Protein AF-A0A1B9J2V1-F1 (afdb_monomer)

Secondary structure (DSSP, 8-state):
-----HHHHHHHHHH--EEEPPS---S-TTEEEEEE--TT--HHHHHHHHHHHHHHHSS-EEEEE---S-HHHHHHHHHHHHHHT---HHHHHHHHHHHHHHT-TT--EEEEEEETTHHHHHHHHHHHHHTTS-HHHHTTEEEEEES---S-B-----TTS-SSS-EEEEEETT-HHHHHTTTTTS-HHHHHHHTT-SS-----SSB-SEEEEETT----SSTHHHHETTEEGGGSHHHHHH-HHHHHHHHHHHHHHHHHHHHHHHHHTSS--

Radius of gyration: 19.9 Å; Cα contacts (8 Å, |Δi|>4): 455; chains: 1; bounding box: 64×66×42 Å

Mean predicted aligned error: 9.8 Å

Sequence (273 aa):
MMMIDVFELVIGWCSDGRQIEGEGLSGNDDEIILFINGIGTPRESVTMMMTELKRILQHPTIGLHNRSYGVFTDLLFCLIQRDLKLDTIMVRETYKFICGRLMKDEVKKIMVISHSQGQIISQIVATQLLSTFSNAILQKVSWYSFGGAANSFPVPFTGNGRIWGDVEYFVNDGDLIGKLGVLSAIPKEKLKLIEHADQVPKLLGNHCGRISIRQNTPGHLLLSHYLAPEKSILDEYQVKQHSGLVKYINRHQTTSQESTTGNVDRKGKRKAD

pLDDT: mean 78.24, std 16.78, range [39.47, 96.56]

Foldseek 3Di:
DPCPPVVVVVVCLLADWDWDFFPDPDDQAQEAAEEEEAEPADPVQQNVQQVVVCVQLVDHYTYTDNDYPDDVSRVVVLVVCQVVVDCGPSLVVVLVVVVVSLPDPSHQAYEYEYAASRVSSVQSSQVVCVVPDDLVSQQRYEYEYELYQHAAHDWDPDVPDGSYVAYEYEYEPQRPSSVNHVVVFQPPVLVVVVVPDLANDQDPTRYGHYYQYHYPAHDGNHCCSACVPVDHSCPDPSNCVDPPSNVSSVVVVVVVVVVVVVVVVVVVPPPDD

Solvent-accessible surface area (backbone atoms only — not comparable to full-atom values): 14876 Å² total; per-residue (Å²): 144,85,69,79,44,69,64,58,54,50,48,49,64,34,64,56,54,49,79,40,81,37,84,64,94,76,74,81,69,34,63,44,40,38,38,28,47,25,62,63,45,54,69,69,56,51,51,52,50,40,54,49,47,23,66,65,53,74,44,63,41,36,39,43,45,45,71,52,83,43,60,68,60,33,53,53,49,45,52,50,33,55,76,68,63,60,84,28,35,56,28,52,53,52,39,51,55,51,55,70,43,69,76,36,85,65,38,60,35,36,38,41,40,19,26,26,45,16,27,32,40,50,28,53,30,49,46,56,45,62,78,72,52,56,54,80,64,38,32,32,37,24,41,37,27,38,30,21,43,21,58,48,35,78,63,80,91,49,100,85,60,73,47,45,55,43,43,40,37,39,31,33,71,49,14,66,51,15,47,69,2,54,51,58,38,49,56,71,73,55,54,65,51,54,79,76,43,92,58,68,64,90,46,91,48,46,48,51,52,43,69,48,70,40,73,97,31,66,49,58,96,46,68,54,57,44,60,27,92,93,58,30,57,67,69,36,69,67,38,55,77,68,34,66,66,49,54,50,32,51,57,52,53,53,55,58,53,53,59,55,55,61,53,51,61,62,63,67,69,76,78,78,130

Organism: NCBI:txid1331196

Structure (mmCIF, N/CA/C/O backbone):
data_AF-A0A1B9J2V1-F1
#
_entry.id   AF-A0A1B9J2V1-F1
#
loop_
_atom_site.group_PDB
_atom_site.id
_atom_site.type_symbol
_atom_site.label_atom_id
_atom_site.label_alt_id
_atom_site.label_comp_id
_atom_site.label_asym_id
_atom_site.label_entity_id
_atom_site.label_seq_id
_atom_site.pdbx_PDB_ins_code
_atom_site.Cartn_x
_atom_site.Cartn_y
_atom_site.Cartn_z
_atom_site.occupancy
_atom_site.B_iso_or_equiv
_atom_site.auth_seq_id
_atom_site.auth_comp_id
_atom_site.auth_asym_id
_atom_site.auth_atom_id
_atom_site.pdbx_PDB_model_num
ATOM 1 N N . MET A 1 1 ? 39.285 -12.180 3.167 1.00 40.31 1 MET A N 1
ATOM 2 C CA . MET A 1 1 ? 38.632 -11.313 4.171 1.00 40.31 1 MET A CA 1
ATOM 3 C C . MET A 1 1 ? 37.510 -10.530 3.490 1.00 40.31 1 MET A C 1
ATOM 5 O O . MET A 1 1 ? 37.659 -9.352 3.216 1.00 40.31 1 MET A O 1
ATOM 9 N N . MET A 1 2 ? 36.426 -11.218 3.117 1.00 42.44 2 MET A N 1
ATOM 10 C CA . MET A 1 2 ? 35.237 -10.615 2.491 1.00 42.44 2 MET A CA 1
ATOM 11 C C . MET A 1 2 ? 34.000 -11.423 2.898 1.00 42.44 2 MET A C 1
ATOM 13 O O . MET A 1 2 ? 33.226 -11.905 2.084 1.00 42.44 2 MET A O 1
ATOM 17 N N . MET A 1 3 ? 33.905 -11.647 4.201 1.00 39.47 3 MET A N 1
ATOM 18 C CA . MET A 1 3 ? 32.765 -12.255 4.864 1.00 39.47 3 MET A CA 1
ATOM 19 C C . MET A 1 3 ? 32.356 -11.249 5.938 1.00 39.47 3 MET A C 1
ATOM 21 O O . MET A 1 3 ? 32.479 -11.500 7.129 1.00 39.47 3 MET A O 1
ATOM 25 N N . ILE A 1 4 ? 31.998 -10.034 5.496 1.00 47.62 4 ILE A N 1
ATOM 26 C CA . ILE A 1 4 ? 31.045 -9.245 6.274 1.00 47.62 4 ILE A CA 1
ATOM 27 C C . ILE A 1 4 ? 29.821 -10.142 6.313 1.00 47.62 4 ILE A C 1
ATOM 29 O O . ILE A 1 4 ? 29.268 -10.493 5.270 1.00 47.62 4 ILE A O 1
ATOM 33 N N . ASP A 1 5 ? 29.573 -10.648 7.510 1.00 52.00 5 ASP A N 1
ATOM 34 C CA . ASP A 1 5 ? 28.701 -11.768 7.778 1.00 52.00 5 ASP A CA 1
ATOM 35 C C . ASP A 1 5 ? 27.326 -11.463 7.180 1.00 52.00 5 ASP A C 1
ATOM 37 O O . ASP A 1 5 ? 26.705 -10.457 7.525 1.00 52.00 5 ASP A O 1
ATOM 41 N N . VAL A 1 6 ? 26.847 -12.293 6.249 1.00 56.00 6 VAL A N 1
ATOM 42 C CA . VAL A 1 6 ? 25.480 -12.160 5.714 1.00 56.00 6 VAL A CA 1
ATOM 43 C C . VAL A 1 6 ? 24.490 -12.113 6.879 1.00 56.00 6 VAL A C 1
ATOM 45 O O . VAL A 1 6 ? 23.486 -11.414 6.804 1.00 56.00 6 VAL A O 1
ATOM 48 N N . PHE A 1 7 ? 24.822 -12.785 7.983 1.00 52.44 7 PHE A N 1
ATOM 49 C CA . PHE A 1 7 ? 24.083 -12.745 9.231 1.00 52.44 7 PHE A CA 1
ATOM 50 C C . PHE A 1 7 ? 24.062 -11.353 9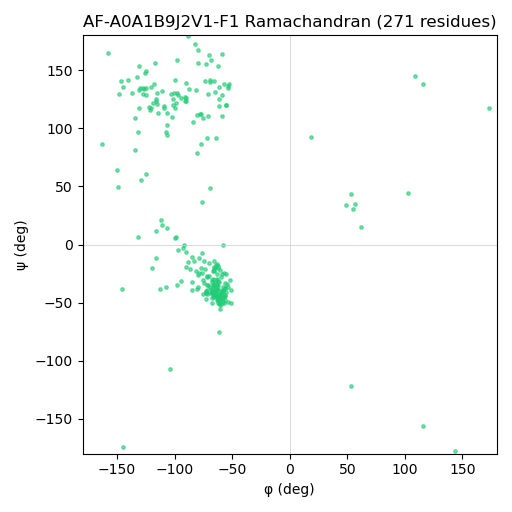.883 1.00 52.44 7 PHE A C 1
ATOM 52 O O . PHE A 1 7 ? 22.988 -10.864 10.209 1.00 52.44 7 PHE A O 1
ATOM 59 N N . GLU A 1 8 ? 25.201 -10.667 9.997 1.00 53.00 8 GLU A N 1
ATOM 60 C CA . GLU A 1 8 ? 25.286 -9.287 10.507 1.00 53.00 8 GLU A CA 1
ATOM 61 C C . GLU A 1 8 ? 24.605 -8.284 9.566 1.00 53.00 8 GLU A C 1
ATOM 63 O O . GLU A 1 8 ? 23.966 -7.337 10.017 1.00 53.00 8 GLU A O 1
ATOM 68 N N . LEU A 1 9 ? 24.671 -8.511 8.251 1.00 57.47 9 LEU A N 1
ATOM 69 C CA . LEU A 1 9 ? 23.961 -7.697 7.262 1.00 57.47 9 LEU A CA 1
ATOM 70 C C . LEU A 1 9 ? 22.437 -7.882 7.377 1.00 57.47 9 LEU A C 1
ATOM 72 O O . LEU A 1 9 ? 21.696 -6.903 7.317 1.00 57.47 9 LEU A O 1
ATOM 76 N N . VAL A 1 10 ? 21.971 -9.119 7.594 1.00 57.69 10 VAL A N 1
ATOM 77 C CA . VAL A 1 10 ? 20.562 -9.445 7.873 1.00 57.69 10 VAL A CA 1
ATOM 78 C C . VAL A 1 10 ? 20.128 -8.858 9.215 1.00 57.69 10 VAL A C 1
ATOM 80 O O . VAL A 1 10 ? 19.051 -8.277 9.283 1.00 57.69 10 VAL A O 1
ATOM 83 N N . ILE A 1 11 ? 20.945 -8.956 10.269 1.00 56.84 11 ILE A N 1
ATOM 84 C CA . ILE A 1 11 ? 20.661 -8.357 11.581 1.00 56.84 11 ILE A CA 1
ATOM 85 C C . ILE A 1 11 ? 20.583 -6.835 11.463 1.00 56.84 11 ILE A C 1
ATOM 87 O O . ILE A 1 11 ? 19.613 -6.249 11.937 1.00 56.84 11 ILE A O 1
ATOM 91 N N . GLY A 1 12 ? 21.550 -6.193 10.804 1.00 55.78 12 GLY A N 1
ATOM 92 C CA . GLY A 1 12 ? 21.573 -4.751 10.550 1.00 55.78 12 GLY A CA 1
ATOM 93 C C . GLY A 1 12 ? 20.339 -4.282 9.779 1.00 55.78 12 GLY A C 1
ATOM 94 O O . GLY A 1 12 ? 19.623 -3.390 10.226 1.00 55.78 12 GLY A O 1
ATOM 95 N N . TRP A 1 13 ? 20.014 -4.960 8.678 1.00 52.03 13 TRP A N 1
ATOM 96 C CA . TRP A 1 13 ? 18.815 -4.685 7.885 1.00 52.03 13 TRP A CA 1
ATOM 97 C C . TRP A 1 13 ? 17.509 -4.937 8.663 1.00 52.03 13 TRP A C 1
ATOM 99 O O . TRP A 1 13 ? 16.544 -4.184 8.539 1.00 52.03 13 TRP A O 1
ATOM 109 N N . CYS A 1 14 ? 17.483 -5.945 9.537 1.00 51.59 14 CYS A N 1
ATOM 110 C CA . CYS A 1 14 ? 16.362 -6.205 10.436 1.00 51.59 14 CYS A CA 1
ATOM 111 C C . CYS A 1 14 ? 16.274 -5.227 11.617 1.00 51.59 14 CYS A C 1
ATOM 113 O O . CYS A 1 14 ? 15.231 -5.229 12.270 1.00 51.59 14 CYS A O 1
ATOM 115 N N . SER A 1 15 ? 17.309 -4.432 11.921 1.00 45.53 15 SER A N 1
ATOM 116 C CA . SER A 1 15 ? 17.408 -3.616 13.148 1.00 45.53 15 SER A CA 1
ATOM 117 C C . SER A 1 15 ? 17.447 -2.100 12.925 1.00 45.53 15 SER A C 1
ATOM 119 O O . SER A 1 15 ? 17.231 -1.354 13.878 1.00 45.53 15 SER A O 1
ATOM 121 N N . ASP A 1 16 ? 17.633 -1.623 11.694 1.00 53.03 16 ASP A N 1
ATOM 122 C CA . ASP A 1 16 ? 17.700 -0.193 11.374 1.00 53.03 16 ASP A CA 1
ATOM 123 C C . ASP A 1 16 ? 16.429 0.280 10.647 1.00 53.03 16 ASP A C 1
ATOM 125 O O . ASP A 1 16 ? 16.242 0.131 9.439 1.00 53.03 16 ASP A O 1
ATOM 129 N N . GLY A 1 17 ? 15.513 0.848 11.420 1.00 49.78 17 GLY A N 1
ATOM 130 C CA . GLY A 1 17 ? 14.313 1.506 10.924 1.00 49.78 17 GLY A CA 1
ATOM 131 C C . GLY A 1 17 ? 14.214 2.858 11.596 1.00 49.78 17 GLY A C 1
ATOM 132 O O . GLY A 1 17 ? 14.395 2.963 12.809 1.00 49.78 17 GLY A O 1
ATOM 133 N N . ARG A 1 18 ? 13.948 3.911 10.825 1.00 54.47 18 ARG A N 1
ATOM 134 C CA . ARG A 1 18 ? 13.659 5.228 11.394 1.00 54.47 18 ARG A CA 1
ATOM 135 C C . ARG A 1 18 ? 12.257 5.636 10.990 1.00 54.47 18 ARG A C 1
ATOM 137 O O . ARG A 1 18 ? 11.946 5.758 9.808 1.00 54.47 18 ARG A O 1
ATOM 144 N N . GLN A 1 19 ? 11.418 5.890 11.987 1.00 49.94 19 GLN A N 1
ATOM 145 C CA . GLN A 1 19 ? 10.202 6.656 11.774 1.00 49.94 19 GLN A CA 1
ATOM 146 C C . GLN A 1 19 ? 10.616 8.047 11.281 1.00 49.94 19 GLN A C 1
ATOM 148 O O . GLN A 1 19 ? 11.431 8.722 11.912 1.00 49.94 19 GLN A O 1
ATOM 153 N N . ILE A 1 20 ? 10.086 8.459 10.133 1.00 54.00 20 ILE A N 1
ATOM 154 C CA . ILE A 1 20 ? 10.211 9.837 9.673 1.00 54.00 20 ILE A CA 1
ATOM 155 C C . ILE A 1 20 ? 8.839 10.442 9.862 1.00 54.00 20 ILE A C 1
ATOM 157 O O . ILE A 1 20 ? 7.953 10.291 9.025 1.00 54.00 20 ILE A O 1
ATOM 161 N N . GLU A 1 21 ? 8.645 11.093 11.005 1.00 52.25 21 GLU A N 1
ATOM 162 C CA . GLU A 1 21 ? 7.427 11.858 11.215 1.00 52.25 21 GLU A CA 1
ATOM 163 C C . GLU A 1 21 ? 7.279 12.862 10.068 1.00 52.25 21 GLU A C 1
ATOM 165 O O . GLU A 1 21 ? 8.170 13.669 9.797 1.00 52.25 21 GLU A O 1
ATOM 170 N N . GLY A 1 22 ? 6.173 12.736 9.333 1.00 47.91 22 GLY A N 1
ATOM 171 C CA . GLY A 1 22 ? 5.780 13.737 8.357 1.00 47.91 22 GLY A CA 1
ATOM 172 C C . GLY A 1 22 ? 5.433 15.024 9.086 1.00 47.91 22 GLY A C 1
ATOM 173 O O . GLY A 1 22 ? 4.824 14.990 10.156 1.00 47.91 22 GLY A O 1
ATOM 174 N N . GLU A 1 23 ? 5.811 16.162 8.516 1.00 40.88 23 GLU A N 1
ATOM 175 C CA . GLU A 1 23 ? 5.426 17.458 9.063 1.00 40.88 23 GLU A CA 1
ATOM 176 C C . GLU A 1 23 ? 3.894 17.599 9.131 1.00 40.88 23 GLU A C 1
ATOM 178 O O . GLU A 1 23 ? 3.187 17.430 8.129 1.00 40.88 23 GLU A O 1
ATOM 183 N N . GLY A 1 24 ? 3.389 17.977 10.312 1.00 42.25 24 GLY A N 1
ATOM 184 C CA . GLY A 1 24 ? 1.997 18.389 10.512 1.00 42.25 24 GLY A CA 1
ATOM 185 C C . GLY A 1 24 ? 1.070 17.361 11.164 1.00 42.25 24 GLY A C 1
ATOM 186 O O . GLY A 1 24 ? -0.074 17.241 10.733 1.00 42.25 24 GLY A O 1
ATOM 187 N N . LEU A 1 25 ? 1.506 16.681 12.234 1.00 47.97 25 LEU A N 1
ATOM 188 C CA . LEU A 1 25 ? 0.619 15.990 13.194 1.00 47.97 25 LEU A CA 1
ATOM 189 C C . LEU A 1 25 ? -0.198 16.988 14.045 1.00 47.97 25 LEU A C 1
ATOM 191 O O . LEU A 1 25 ? -0.227 16.918 15.270 1.00 47.97 25 LEU A O 1
ATOM 195 N N . SER A 1 26 ? -0.827 17.967 13.402 1.00 42.00 26 SER A N 1
ATOM 196 C CA . SER A 1 26 ? -1.672 18.956 14.067 1.00 42.00 26 SER A CA 1
ATOM 197 C C . SER A 1 26 ? -2.966 19.123 13.273 1.00 42.00 26 SER A C 1
ATOM 199 O O . SER A 1 26 ? -3.093 20.040 12.461 1.00 42.00 26 SER A O 1
ATOM 201 N N . GLY A 1 27 ? -3.918 18.213 13.480 1.00 41.97 27 GLY A N 1
ATOM 202 C CA . GLY A 1 27 ? -5.266 18.338 12.925 1.00 41.97 27 GLY A CA 1
ATOM 203 C C . GLY A 1 27 ? -6.131 17.099 13.154 1.00 41.97 27 GLY A C 1
ATOM 204 O O . GLY A 1 27 ? -5.783 16.046 12.646 1.00 41.97 27 GLY A O 1
ATOM 205 N N . ASN A 1 28 ? -7.233 17.278 13.902 1.00 51.03 28 ASN A N 1
ATOM 206 C CA . ASN A 1 28 ? -8.381 16.373 14.123 1.00 51.03 28 ASN A CA 1
ATOM 207 C C . ASN A 1 28 ? -8.148 14.886 13.786 1.00 51.03 28 ASN A C 1
ATOM 209 O O . ASN A 1 28 ? -8.389 14.436 12.672 1.00 51.03 28 ASN A O 1
ATOM 213 N N . ASP A 1 29 ? -7.732 14.139 14.810 1.00 67.06 29 ASP A N 1
ATOM 214 C CA . ASP A 1 29 ? -7.178 12.781 14.756 1.00 67.06 29 ASP A CA 1
ATOM 215 C C . ASP A 1 29 ? -8.208 11.645 14.536 1.00 67.06 29 ASP A C 1
ATOM 217 O O . ASP A 1 29 ? -8.061 10.568 15.121 1.00 67.06 29 ASP A O 1
ATOM 221 N N . ASP A 1 30 ? -9.260 11.833 13.729 1.00 86.00 30 ASP A N 1
ATOM 222 C CA . ASP A 1 30 ? -10.185 10.727 13.419 1.00 86.00 30 ASP A CA 1
ATOM 223 C C . ASP A 1 30 ? -9.793 9.907 12.182 1.00 86.00 30 ASP A C 1
ATOM 225 O O . ASP A 1 30 ? -10.173 8.734 12.067 1.00 86.00 30 ASP A O 1
ATOM 229 N N . GLU A 1 31 ? -8.947 10.462 11.314 1.00 90.50 31 GLU A N 1
ATOM 230 C CA . GLU A 1 31 ? -8.372 9.775 10.161 1.00 90.50 31 GLU A CA 1
ATOM 231 C C . GLU A 1 31 ? -6.840 9.834 10.169 1.00 90.50 31 GLU A C 1
ATOM 233 O O . GLU A 1 31 ? -6.221 10.870 10.397 1.00 90.50 31 GLU A O 1
ATOM 238 N N . ILE A 1 32 ? -6.200 8.695 9.908 1.00 91.81 32 ILE A N 1
ATOM 239 C CA . ILE A 1 32 ? -4.739 8.577 9.904 1.00 91.81 32 ILE A CA 1
ATOM 240 C C . ILE A 1 32 ? -4.292 8.007 8.571 1.00 91.81 32 ILE A C 1
ATOM 242 O O . ILE A 1 32 ? -4.761 6.945 8.168 1.00 91.81 32 ILE A O 1
ATOM 246 N N . ILE A 1 33 ? -3.342 8.671 7.912 1.00 92.88 33 ILE A N 1
ATOM 247 C CA . ILE A 1 33 ? -2.748 8.194 6.662 1.00 92.88 33 ILE A CA 1
ATOM 248 C C . ILE A 1 33 ? -1.276 7.887 6.901 1.00 92.88 33 ILE A C 1
ATOM 250 O O . ILE A 1 33 ? -0.492 8.754 7.283 1.00 92.88 33 ILE A O 1
ATOM 254 N N . LEU A 1 34 ? -0.911 6.636 6.659 1.00 93.31 34 LEU A N 1
ATOM 255 C CA . LEU A 1 34 ? 0.428 6.095 6.799 1.00 93.31 34 LEU A CA 1
ATOM 256 C C . LEU A 1 34 ? 0.984 5.762 5.419 1.00 93.31 34 LEU A C 1
ATOM 258 O O . LEU A 1 34 ? 0.315 5.098 4.634 1.00 93.31 34 LEU A O 1
ATOM 262 N N . PHE A 1 35 ? 2.211 6.178 5.133 1.00 94.00 35 PHE A N 1
ATOM 263 C CA . PHE A 1 35 ? 2.924 5.854 3.908 1.00 94.00 35 PHE A CA 1
ATOM 264 C C . PHE A 1 35 ? 4.164 5.007 4.201 1.00 94.00 35 PHE A C 1
ATOM 266 O O . PHE A 1 35 ? 4.981 5.372 5.045 1.00 94.00 35 PHE A O 1
ATOM 273 N N . ILE A 1 36 ? 4.317 3.897 3.478 1.00 93.00 36 ILE A N 1
ATOM 274 C CA . ILE A 1 36 ? 5.449 2.971 3.590 1.00 93.00 36 ILE A CA 1
ATOM 275 C C . ILE A 1 36 ? 6.146 2.873 2.230 1.00 93.00 36 ILE A C 1
ATOM 277 O O . ILE A 1 36 ? 5.562 2.394 1.251 1.00 93.00 36 ILE A O 1
ATOM 281 N N . ASN A 1 37 ? 7.401 3.320 2.161 1.00 90.69 37 ASN A N 1
ATOM 282 C CA . ASN A 1 37 ? 8.181 3.320 0.922 1.00 90.69 37 ASN A CA 1
ATOM 283 C C . ASN A 1 37 ? 8.772 1.943 0.578 1.00 90.69 37 ASN A C 1
ATOM 285 O O . ASN A 1 37 ? 8.829 1.023 1.394 1.00 90.69 37 ASN A O 1
ATOM 289 N N . GLY A 1 38 ? 9.260 1.843 -0.659 1.00 86.75 38 GLY A N 1
ATOM 290 C CA . GLY A 1 38 ? 10.035 0.707 -1.142 1.00 86.75 38 GLY A CA 1
ATOM 291 C C . GLY A 1 38 ? 11.532 0.843 -0.888 1.00 86.75 38 GLY A C 1
ATOM 292 O O . GLY A 1 38 ? 12.013 1.858 -0.386 1.00 86.75 38 GLY A O 1
ATOM 293 N N . ILE A 1 39 ? 12.271 -0.178 -1.309 1.00 84.25 39 ILE A N 1
ATOM 294 C CA . ILE A 1 39 ? 13.735 -0.174 -1.326 1.00 84.25 39 ILE A CA 1
ATOM 295 C C . ILE A 1 39 ? 14.322 0.958 -2.170 1.00 84.25 39 ILE A C 1
ATOM 297 O O . ILE A 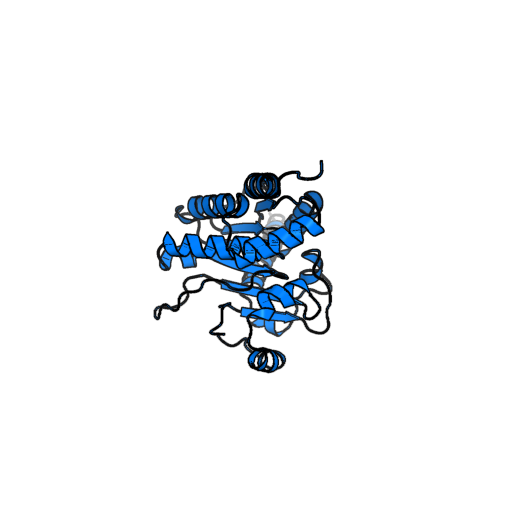1 39 ? 13.628 1.555 -2.994 1.00 84.25 39 ILE A O 1
ATOM 301 N N . GLY A 1 40 ? 15.614 1.241 -1.992 1.00 79.69 40 GLY A N 1
ATOM 302 C CA . GLY A 1 40 ? 16.339 2.182 -2.853 1.00 79.69 40 GLY A CA 1
ATOM 303 C C . GLY A 1 40 ? 15.806 3.617 -2.828 1.00 79.69 40 GLY A C 1
ATOM 304 O O . GLY A 1 40 ? 16.130 4.399 -3.717 1.00 79.69 40 GLY A O 1
ATOM 305 N N . THR A 1 41 ? 14.970 3.969 -1.846 1.00 81.25 41 THR A N 1
ATOM 306 C CA . THR A 1 41 ? 14.322 5.281 -1.779 1.00 81.25 41 THR A CA 1
ATOM 307 C C . THR A 1 41 ? 15.032 6.159 -0.742 1.00 81.25 41 THR A C 1
ATOM 309 O O . THR A 1 41 ? 14.914 5.896 0.462 1.00 81.25 41 THR A O 1
ATOM 312 N N . PRO A 1 42 ? 15.769 7.203 -1.163 1.00 83.06 42 PRO A N 1
ATOM 313 C CA . PRO A 1 42 ? 16.386 8.142 -0.233 1.00 83.06 42 PRO A CA 1
ATOM 314 C C . PRO A 1 42 ? 15.318 8.977 0.487 1.00 83.06 42 PRO A C 1
ATOM 316 O O . PRO A 1 42 ? 14.183 9.105 0.015 1.00 83.06 42 PRO A O 1
ATOM 319 N N . ARG A 1 43 ? 15.677 9.552 1.640 1.00 81.62 43 ARG A N 1
ATOM 320 C CA . ARG A 1 43 ? 14.744 10.288 2.510 1.00 81.62 43 ARG A CA 1
ATOM 321 C C . ARG A 1 43 ? 14.031 11.412 1.762 1.00 81.62 43 ARG A C 1
ATOM 323 O O . ARG A 1 43 ? 12.829 11.584 1.913 1.00 81.62 43 ARG A O 1
ATOM 330 N N . GLU A 1 44 ? 14.754 12.127 0.916 1.00 84.25 44 GLU A N 1
ATOM 331 C CA . GLU A 1 44 ? 14.251 13.239 0.113 1.00 84.25 44 GLU A CA 1
ATOM 332 C C . GLU A 1 44 ? 13.147 12.766 -0.840 1.00 84.25 44 GLU A C 1
ATOM 334 O O . GLU A 1 44 ? 12.126 13.432 -0.994 1.00 84.25 44 GLU A O 1
ATOM 339 N N . SER A 1 45 ? 13.303 11.573 -1.426 1.00 85.88 45 SER A N 1
ATOM 340 C CA . SER A 1 45 ? 12.278 10.966 -2.283 1.00 85.88 45 SER A CA 1
ATOM 341 C C . SER A 1 45 ? 11.039 10.553 -1.496 1.00 85.88 45 SER A C 1
ATOM 343 O O . SER A 1 45 ? 9.925 10.747 -1.980 1.00 85.88 45 SER A O 1
ATOM 345 N N . VAL A 1 46 ? 11.206 10.041 -0.272 1.00 85.88 46 VAL A N 1
ATOM 346 C CA . VAL A 1 46 ? 10.074 9.764 0.626 1.00 85.88 46 VAL A CA 1
ATOM 347 C C . VAL A 1 46 ? 9.326 11.051 0.960 1.00 85.88 46 VAL A C 1
ATOM 349 O O . VAL A 1 46 ? 8.109 11.093 0.796 1.00 85.88 46 VAL A O 1
ATOM 352 N N . THR A 1 47 ? 10.037 12.118 1.331 1.00 87.06 47 THR A N 1
ATOM 353 C CA . THR A 1 47 ? 9.432 13.426 1.611 1.00 87.06 47 THR A CA 1
ATOM 354 C C . THR A 1 47 ? 8.669 13.965 0.400 1.00 87.06 47 THR A C 1
ATOM 356 O O . THR A 1 47 ? 7.531 14.399 0.550 1.00 87.06 47 THR A O 1
ATOM 359 N N . MET A 1 48 ? 9.233 13.886 -0.811 1.00 87.50 48 MET A N 1
ATOM 360 C CA . MET A 1 48 ? 8.533 14.303 -2.035 1.00 87.50 48 MET A CA 1
ATOM 361 C C . MET A 1 48 ? 7.244 13.505 -2.269 1.00 87.50 48 MET A C 1
ATOM 363 O O . MET A 1 48 ? 6.204 14.093 -2.559 1.00 87.50 48 MET A O 1
ATOM 367 N N . MET A 1 49 ? 7.283 12.178 -2.100 1.00 89.44 49 MET A N 1
ATOM 368 C CA . MET A 1 49 ? 6.090 11.334 -2.233 1.00 89.44 49 MET A CA 1
ATOM 369 C C . MET A 1 49 ? 5.034 11.657 -1.171 1.00 89.44 49 MET A C 1
ATOM 371 O O . MET A 1 49 ? 3.849 11.686 -1.485 1.00 89.44 49 MET A O 1
ATOM 375 N N . MET A 1 50 ? 5.443 11.943 0.065 1.00 89.25 50 MET A N 1
ATOM 376 C CA . MET A 1 50 ? 4.528 12.346 1.136 1.00 89.25 50 MET A CA 1
ATOM 377 C C . MET A 1 50 ? 3.893 13.713 0.877 1.00 89.25 50 MET A C 1
ATOM 379 O O . MET A 1 50 ? 2.698 13.876 1.109 1.00 89.25 50 MET A O 1
ATOM 383 N N . THR A 1 51 ? 4.659 14.681 0.372 1.00 89.50 51 THR A N 1
ATOM 384 C CA . THR A 1 51 ? 4.132 15.990 -0.038 1.00 89.50 51 THR A CA 1
ATOM 385 C C . THR A 1 51 ? 3.085 15.831 -1.134 1.00 89.50 51 THR A C 1
ATOM 387 O O . THR A 1 51 ? 2.016 16.438 -1.061 1.00 89.50 51 THR A O 1
ATOM 390 N N . GLU A 1 52 ? 3.350 14.967 -2.111 1.00 89.81 52 GLU A N 1
ATOM 391 C CA . GLU A 1 52 ? 2.403 14.693 -3.187 1.00 89.81 52 GLU A CA 1
ATOM 392 C C . GLU A 1 52 ? 1.151 13.959 -2.687 1.00 89.81 52 GLU A C 1
ATOM 394 O O . GLU A 1 52 ? 0.033 14.334 -3.034 1.00 89.81 52 GLU A O 1
ATOM 399 N N . LEU A 1 53 ? 1.302 12.975 -1.795 1.00 91.69 53 LEU A N 1
ATOM 400 C CA . LEU A 1 53 ? 0.169 12.310 -1.148 1.00 91.69 53 LEU A CA 1
ATOM 401 C C . LEU A 1 53 ? -0.676 13.290 -0.333 1.00 91.69 53 LEU A C 1
ATOM 403 O O . LEU A 1 53 ? -1.895 13.288 -0.469 1.00 91.69 53 LEU A O 1
ATOM 407 N N . LYS A 1 54 ? -0.052 14.179 0.446 1.00 90.81 54 LYS A N 1
ATOM 408 C CA . LYS A 1 54 ? -0.753 15.239 1.182 1.00 90.81 54 LYS A CA 1
ATOM 409 C C . LYS A 1 54 ? -1.533 16.151 0.235 1.00 90.81 54 LYS A C 1
ATOM 411 O O . LYS A 1 54 ? -2.670 16.507 0.534 1.00 90.81 54 LYS A O 1
ATOM 416 N N . ARG A 1 55 ? -0.957 16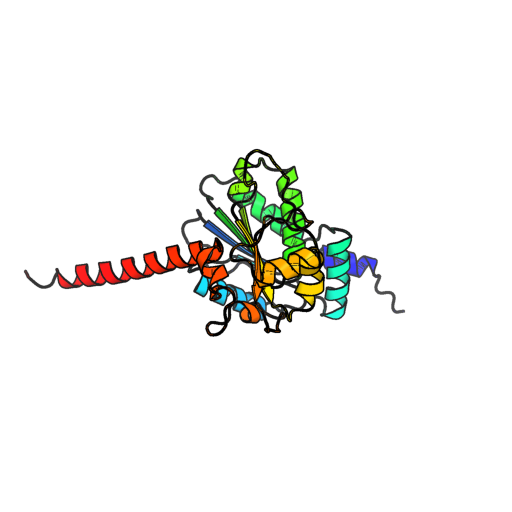.497 -0.921 1.00 89.88 55 ARG A N 1
ATOM 417 C CA . ARG A 1 55 ? -1.625 17.297 -1.958 1.00 89.88 55 ARG A CA 1
ATOM 418 C C . ARG A 1 55 ? -2.825 16.564 -2.564 1.00 89.88 55 ARG A C 1
ATOM 420 O O . ARG A 1 55 ? -3.866 17.180 -2.767 1.00 89.88 55 ARG A O 1
ATOM 427 N N . ILE A 1 56 ? -2.704 15.271 -2.851 1.00 91.31 56 ILE A N 1
ATOM 428 C CA . ILE A 1 56 ? -3.777 14.473 -3.465 1.00 91.31 56 ILE A CA 1
ATOM 429 C C . ILE A 1 56 ? -4.907 14.199 -2.465 1.00 91.31 56 ILE A C 1
ATOM 431 O O . ILE A 1 56 ? -6.079 14.386 -2.787 1.00 91.31 56 ILE A O 1
ATOM 435 N N . LEU A 1 57 ? -4.549 13.773 -1.253 1.00 91.19 57 LEU A N 1
ATOM 436 C CA . LEU A 1 57 ? -5.479 13.331 -0.212 1.00 91.19 57 LEU A CA 1
ATOM 437 C C . LEU A 1 57 ? -6.058 14.493 0.598 1.00 91.19 57 LEU A C 1
ATOM 439 O O . LEU A 1 57 ? -7.030 14.290 1.315 1.00 91.19 57 LEU A O 1
ATOM 443 N N . GLN A 1 58 ? -5.471 15.692 0.488 1.00 89.12 58 GLN A N 1
ATOM 444 C CA . GLN A 1 58 ? -5.838 16.876 1.275 1.00 89.12 58 GLN A CA 1
ATOM 445 C C . GLN A 1 58 ? -5.793 16.614 2.790 1.00 89.12 58 GLN A C 1
ATOM 447 O O . GLN A 1 58 ? -6.536 17.210 3.564 1.00 89.12 58 GLN A O 1
ATOM 452 N N . HIS A 1 59 ? -4.902 15.715 3.214 1.00 86.44 59 HIS A N 1
ATOM 453 C CA . HIS A 1 59 ? -4.799 15.252 4.591 1.00 86.44 59 HIS A CA 1
ATOM 454 C C . HIS A 1 59 ? -3.329 14.953 4.943 1.00 86.44 59 HIS A C 1
ATOM 456 O O . HIS A 1 59 ? -2.592 14.429 4.095 1.00 86.44 59 HIS A O 1
ATOM 462 N N . PRO A 1 60 ? -2.857 15.287 6.163 1.00 86.62 60 PRO A N 1
ATOM 463 C CA . PRO A 1 60 ? -1.513 14.935 6.613 1.00 86.62 60 PRO A CA 1
ATOM 464 C C . PRO A 1 60 ? -1.211 13.442 6.453 1.00 86.62 60 PRO A C 1
ATOM 466 O O . PRO A 1 60 ? -2.058 12.594 6.732 1.00 86.62 60 PRO A O 1
ATOM 469 N N . THR A 1 61 ? 0.007 13.139 5.998 1.00 85.88 61 THR A N 1
ATOM 470 C CA . THR A 1 61 ? 0.509 11.776 5.785 1.00 85.88 61 THR A CA 1
ATOM 471 C C . THR A 1 61 ? 1.748 11.551 6.645 1.00 85.88 61 THR A C 1
ATOM 473 O O . THR A 1 61 ? 2.640 12.397 6.686 1.00 85.88 61 THR A O 1
ATOM 476 N N . ILE A 1 62 ? 1.812 10.401 7.310 1.00 87.50 62 ILE A N 1
ATOM 477 C CA . ILE A 1 62 ? 2.915 9.981 8.180 1.00 87.50 62 ILE A CA 1
ATOM 478 C C . ILE A 1 62 ? 3.800 9.010 7.405 1.00 87.50 62 ILE A C 1
ATOM 480 O O . ILE A 1 62 ? 3.294 8.059 6.819 1.00 87.50 62 ILE A O 1
ATOM 484 N N . GLY A 1 63 ? 5.114 9.229 7.400 1.00 84.62 63 GLY A N 1
ATOM 485 C CA . GLY A 1 63 ? 6.066 8.392 6.676 1.00 84.62 63 GLY A CA 1
ATOM 486 C C . GLY A 1 63 ? 6.730 7.356 7.573 1.00 84.62 63 GLY A C 1
ATOM 487 O O . GLY A 1 63 ? 7.302 7.675 8.612 1.00 84.62 63 GLY A O 1
ATOM 488 N N . LEU A 1 64 ? 6.732 6.100 7.149 1.00 83.25 64 LEU A N 1
ATOM 489 C CA . LEU A 1 64 ? 7.585 5.070 7.729 1.00 83.25 64 LEU A CA 1
ATOM 490 C C . LEU A 1 64 ? 8.698 4.762 6.738 1.00 83.25 64 LEU A C 1
ATOM 492 O O . LEU A 1 64 ? 8.467 4.100 5.726 1.00 83.25 64 LEU A O 1
ATOM 496 N N . HIS A 1 65 ? 9.897 5.288 7.020 1.00 82.06 65 HIS A N 1
ATOM 497 C CA . HIS A 1 65 ? 11.031 5.176 6.109 1.00 82.06 65 HIS A CA 1
ATOM 498 C C . HIS A 1 65 ? 11.753 3.851 6.292 1.00 82.06 65 HIS A C 1
ATOM 500 O O . HIS A 1 65 ? 12.513 3.652 7.238 1.00 82.06 65 HIS A O 1
ATOM 506 N N . ASN A 1 66 ? 11.537 2.959 5.337 1.00 79.25 66 ASN A N 1
ATOM 507 C CA . ASN A 1 66 ? 12.331 1.758 5.190 1.00 79.25 66 ASN A CA 1
ATOM 508 C C . ASN A 1 66 ? 13.691 2.126 4.580 1.00 79.25 66 ASN A C 1
ATOM 510 O O . ASN A 1 66 ? 13.761 2.530 3.412 1.00 79.25 66 ASN A O 1
ATOM 514 N N . ARG A 1 67 ? 14.750 2.056 5.396 1.00 73.69 67 ARG A N 1
ATOM 515 C CA . ARG A 1 67 ? 16.106 2.465 5.017 1.00 73.69 67 ARG A CA 1
ATOM 516 C C . ARG A 1 67 ? 16.683 1.499 3.980 1.00 73.69 67 ARG A C 1
ATOM 518 O O . ARG A 1 67 ? 16.515 0.290 4.075 1.00 73.69 67 ARG A O 1
ATOM 525 N N . SER A 1 68 ? 17.381 2.060 2.999 1.00 71.06 68 SER A N 1
ATOM 526 C CA . SER A 1 68 ? 18.039 1.318 1.924 1.00 71.06 68 SER A CA 1
ATOM 527 C C . SER A 1 68 ? 19.533 1.148 2.197 1.00 71.06 68 SER A C 1
ATOM 529 O O . SER A 1 68 ? 20.188 2.092 2.646 1.00 71.06 68 SER A O 1
ATOM 531 N N . TYR A 1 69 ? 20.072 -0.024 1.861 1.00 69.12 69 TYR A N 1
ATOM 532 C CA . TYR A 1 69 ? 21.501 -0.360 1.904 1.00 69.12 69 TYR A CA 1
ATOM 533 C C . TYR A 1 69 ? 22.107 -0.531 0.504 1.00 69.12 69 TYR A C 1
ATOM 535 O O . TYR A 1 69 ? 23.193 -1.091 0.345 1.00 69.12 69 TYR A O 1
ATOM 543 N N . GLY A 1 70 ? 21.409 -0.028 -0.518 1.00 74.19 70 GLY A N 1
ATOM 544 C CA . GLY A 1 70 ? 21.784 -0.137 -1.923 1.00 74.19 70 GLY A CA 1
ATOM 545 C C . GLY A 1 70 ? 20.876 -1.096 -2.688 1.00 74.19 70 GLY A C 1
ATOM 546 O O . GLY A 1 70 ? 20.429 -2.112 -2.169 1.00 74.19 70 GLY A O 1
ATOM 547 N N . VAL A 1 71 ? 20.619 -0.774 -3.958 1.00 74.88 71 VAL A N 1
ATOM 548 C CA . VAL A 1 71 ? 19.573 -1.414 -4.776 1.00 74.88 71 VAL A CA 1
ATOM 549 C C . VAL A 1 71 ? 19.719 -2.937 -4.866 1.00 74.88 71 VAL A C 1
ATOM 551 O O . VAL A 1 71 ? 18.728 -3.644 -4.730 1.00 74.88 71 VAL A O 1
ATOM 554 N N . PHE A 1 72 ? 20.931 -3.461 -5.068 1.00 76.88 72 PHE A N 1
ATOM 555 C CA . PHE A 1 72 ? 21.145 -4.911 -5.185 1.00 76.88 72 PHE A CA 1
ATOM 556 C C . PHE A 1 72 ? 20.891 -5.653 -3.870 1.00 76.88 72 PHE A C 1
ATOM 558 O O . PHE A 1 72 ? 20.144 -6.631 -3.850 1.00 76.88 72 PHE A O 1
ATOM 565 N N . THR A 1 73 ? 21.492 -5.173 -2.781 1.00 77.75 73 THR A N 1
ATOM 566 C CA . THR A 1 73 ? 21.329 -5.728 -1.431 1.00 77.75 73 THR A CA 1
ATOM 567 C C . THR A 1 73 ? 19.865 -5.704 -1.015 1.00 77.75 73 THR A C 1
ATOM 569 O O . THR A 1 73 ? 19.311 -6.702 -0.559 1.00 77.75 73 THR A O 1
ATOM 572 N N . ASP A 1 74 ? 19.213 -4.577 -1.262 1.00 80.50 74 ASP A N 1
ATOM 573 C CA . ASP A 1 74 ? 17.814 -4.378 -0.957 1.00 80.50 74 ASP A CA 1
ATOM 574 C C . ASP A 1 74 ? 16.885 -5.270 -1.787 1.00 80.50 74 ASP A C 1
ATOM 576 O O . ASP A 1 74 ? 15.900 -5.772 -1.257 1.00 80.50 74 ASP A O 1
ATOM 580 N N . LEU A 1 75 ? 17.164 -5.474 -3.080 1.00 81.56 75 LEU A N 1
ATOM 581 C CA . LEU A 1 75 ? 16.379 -6.382 -3.919 1.00 81.56 75 LEU A CA 1
ATOM 582 C C . LEU A 1 75 ? 16.469 -7.816 -3.398 1.00 81.56 75 LEU A C 1
ATOM 584 O O . LEU A 1 75 ? 15.443 -8.487 -3.287 1.00 81.56 75 LEU A O 1
ATOM 588 N N . LEU A 1 76 ? 17.671 -8.273 -3.036 1.00 82.12 76 LEU A N 1
ATOM 589 C CA . LEU A 1 76 ? 17.863 -9.600 -2.460 1.00 82.12 76 LEU A CA 1
ATOM 590 C C . LEU A 1 76 ? 17.090 -9.744 -1.144 1.00 82.12 76 LEU A C 1
ATOM 592 O O . LEU A 1 76 ? 16.314 -10.686 -0.986 1.00 82.12 76 LEU A O 1
ATOM 596 N N . PHE A 1 77 ? 17.244 -8.790 -0.225 1.00 83.31 77 PHE A N 1
ATOM 597 C CA . PHE A 1 77 ? 16.532 -8.827 1.049 1.00 83.31 77 PHE A CA 1
ATOM 598 C C . PHE A 1 77 ? 15.027 -8.643 0.907 1.00 83.31 77 PHE A C 1
ATOM 600 O O . PHE A 1 77 ? 14.279 -9.266 1.647 1.00 83.31 77 PHE A O 1
ATOM 607 N N . CYS A 1 78 ? 14.560 -7.879 -0.077 1.00 86.19 78 CYS A N 1
ATOM 608 C CA . CYS A 1 78 ? 13.147 -7.772 -0.423 1.00 86.19 78 CYS A CA 1
ATOM 609 C C . CYS A 1 78 ? 12.558 -9.134 -0.804 1.00 86.19 78 CYS A C 1
ATOM 611 O O . CYS A 1 78 ? 11.518 -9.519 -0.267 1.00 86.19 78 CYS A O 1
ATOM 613 N N . LEU A 1 79 ? 13.242 -9.896 -1.662 1.00 86.00 79 LEU A N 1
ATOM 614 C CA . LEU A 1 79 ? 12.808 -11.244 -2.039 1.00 86.00 79 LEU A CA 1
ATOM 615 C C . LEU A 1 79 ? 12.838 -12.204 -0.843 1.00 86.00 79 LEU A C 1
ATOM 617 O O . LEU A 1 79 ? 11.862 -12.916 -0.610 1.00 86.00 79 LEU A O 1
ATOM 621 N N . ILE A 1 80 ? 13.904 -12.168 -0.037 1.00 85.00 80 ILE A N 1
ATOM 622 C CA . ILE A 1 80 ? 14.007 -12.977 1.187 1.00 85.00 80 ILE A CA 1
ATOM 623 C C . ILE A 1 80 ? 12.875 -12.629 2.163 1.00 85.00 80 ILE A C 1
ATOM 625 O O . ILE A 1 80 ? 12.218 -13.526 2.689 1.00 85.00 80 ILE A O 1
ATOM 629 N N . GLN A 1 81 ? 12.595 -11.341 2.378 1.00 86.06 81 GLN A N 1
ATOM 630 C CA . GLN A 1 81 ? 11.505 -10.886 3.240 1.00 86.06 81 GLN A CA 1
ATOM 631 C C . GLN A 1 81 ? 10.157 -11.391 2.754 1.00 86.06 81 GLN A C 1
ATOM 633 O O . GLN A 1 81 ? 9.344 -11.837 3.559 1.00 86.06 81 GLN A O 1
ATOM 638 N N . ARG A 1 82 ? 9.916 -11.294 1.444 1.00 87.44 82 ARG A N 1
ATOM 639 C CA . ARG A 1 82 ? 8.669 -11.716 0.811 1.00 87.44 82 ARG A CA 1
ATOM 640 C C . ARG A 1 82 ? 8.430 -13.204 1.028 1.00 87.44 82 ARG A C 1
ATOM 642 O O . ARG A 1 82 ? 7.332 -13.596 1.413 1.00 87.44 82 ARG A O 1
ATOM 649 N N . ASP A 1 83 ? 9.457 -14.013 0.789 1.00 86.81 83 ASP A N 1
ATOM 650 C CA . ASP A 1 83 ? 9.311 -15.465 0.728 1.00 86.81 83 ASP A CA 1
ATOM 651 C C . ASP A 1 83 ? 9.389 -16.115 2.119 1.00 86.81 83 ASP A C 1
ATOM 653 O O . ASP A 1 83 ? 8.673 -17.082 2.380 1.00 86.81 83 ASP A O 1
ATOM 657 N N . LEU A 1 84 ? 10.169 -15.547 3.049 1.00 86.25 84 LEU A N 1
ATOM 658 C CA . LEU A 1 84 ? 10.276 -16.027 4.435 1.00 86.25 84 LEU A CA 1
ATOM 659 C C . LEU A 1 84 ? 9.384 -15.273 5.432 1.00 86.25 84 LEU A C 1
ATOM 661 O O . LEU A 1 84 ? 9.324 -15.654 6.599 1.00 86.25 84 LEU A O 1
ATOM 665 N N . LYS A 1 85 ? 8.688 -14.216 4.995 1.00 85.75 85 LYS A N 1
ATOM 666 C CA . LYS A 1 85 ? 7.822 -13.360 5.830 1.00 85.75 85 LYS A CA 1
ATOM 667 C C . LYS A 1 85 ? 8.542 -12.811 7.068 1.00 85.75 85 LYS A C 1
ATOM 669 O O . LYS A 1 85 ? 7.988 -12.811 8.166 1.00 85.75 85 LYS A O 1
ATOM 674 N N . LEU A 1 86 ? 9.786 -12.359 6.888 1.00 83.88 86 LEU A N 1
ATOM 675 C CA . LEU A 1 86 ? 10.626 -11.890 7.993 1.00 83.88 86 LEU A CA 1
ATOM 676 C C . LEU A 1 86 ? 10.050 -10.631 8.656 1.00 83.88 86 LEU A C 1
ATOM 678 O O . LEU A 1 86 ? 9.743 -9.637 7.991 1.00 83.88 86 LEU A O 1
ATOM 682 N N . ASP A 1 87 ? 9.976 -10.675 9.985 1.00 83.19 87 ASP A N 1
ATOM 683 C CA . ASP A 1 87 ? 9.525 -9.580 10.844 1.00 83.19 87 ASP A CA 1
ATOM 684 C C . ASP A 1 87 ? 10.651 -8.555 11.055 1.00 83.19 87 ASP A C 1
ATOM 686 O O . ASP A 1 87 ? 11.365 -8.563 12.060 1.00 83.19 87 ASP A O 1
ATOM 690 N N . THR A 1 88 ? 10.864 -7.697 10.056 1.00 84.56 88 THR A N 1
ATOM 691 C CA . THR A 1 88 ? 11.873 -6.631 10.130 1.00 84.56 88 THR A CA 1
ATOM 692 C C . THR A 1 88 ? 11.458 -5.543 11.122 1.00 84.56 88 THR A C 1
ATOM 694 O O . THR A 1 88 ? 10.282 -5.403 11.461 1.00 84.56 88 THR A O 1
ATOM 697 N N . ILE A 1 89 ? 12.395 -4.697 11.559 1.00 82.56 89 ILE A N 1
ATOM 698 C CA . ILE A 1 89 ? 12.079 -3.533 12.403 1.00 82.56 89 ILE A CA 1
ATOM 699 C C . ILE A 1 89 ? 10.951 -2.673 11.823 1.00 82.56 89 ILE A C 1
ATOM 701 O O . ILE A 1 89 ? 10.066 -2.258 12.560 1.00 82.56 89 ILE A O 1
ATOM 705 N N . MET A 1 90 ? 10.912 -2.477 10.502 1.00 83.56 90 MET A N 1
ATOM 706 C CA . MET A 1 90 ? 9.847 -1.705 9.865 1.00 83.56 90 MET A CA 1
ATOM 707 C C . MET A 1 90 ? 8.482 -2.378 9.982 1.00 83.56 90 MET A C 1
ATOM 709 O O . MET A 1 90 ? 7.490 -1.676 10.160 1.00 83.56 90 MET A O 1
ATOM 713 N N . VAL A 1 91 ? 8.411 -3.712 9.935 1.00 89.75 91 VAL A N 1
ATOM 714 C CA . VAL A 1 91 ? 7.172 -4.448 10.232 1.00 89.75 91 VAL A CA 1
ATOM 715 C C . VAL A 1 91 ? 6.754 -4.181 11.675 1.00 89.75 91 VAL A C 1
ATOM 717 O O . VAL A 1 91 ? 5.631 -3.738 11.910 1.00 89.75 91 VAL A O 1
ATOM 720 N N . ARG A 1 92 ? 7.675 -4.346 12.630 1.00 88.12 92 ARG A N 1
ATOM 721 C CA . ARG A 1 92 ? 7.407 -4.170 14.066 1.00 88.12 92 ARG A CA 1
ATOM 722 C C . ARG A 1 92 ? 6.962 -2.751 14.413 1.00 88.12 92 ARG A C 1
ATOM 724 O O . ARG A 1 92 ? 6.001 -2.583 15.159 1.00 88.12 92 ARG A O 1
ATOM 731 N N . GLU A 1 93 ? 7.627 -1.734 13.874 1.00 86.00 93 GLU A N 1
ATOM 732 C CA . GLU A 1 93 ? 7.281 -0.328 14.108 1.00 86.00 93 GLU A CA 1
ATOM 733 C C . GLU A 1 93 ? 5.954 0.046 13.437 1.00 86.00 93 GLU A C 1
ATOM 735 O O . GLU A 1 93 ? 5.107 0.676 14.069 1.00 86.00 93 GLU A O 1
ATOM 740 N N . THR A 1 94 ? 5.706 -0.423 12.208 1.00 90.12 94 THR A N 1
ATOM 741 C CA . THR A 1 94 ? 4.405 -0.239 11.538 1.00 90.12 94 THR A CA 1
ATOM 742 C C . THR A 1 94 ? 3.280 -0.886 12.344 1.00 90.12 94 THR A C 1
ATOM 744 O O . THR A 1 94 ? 2.240 -0.269 12.573 1.00 90.12 94 THR A O 1
ATOM 747 N N . TYR A 1 95 ? 3.491 -2.117 12.812 1.00 93.56 95 TYR A N 1
ATOM 748 C CA . TYR A 1 95 ? 2.529 -2.845 13.627 1.00 93.56 95 TYR A CA 1
ATOM 749 C C . TYR A 1 95 ? 2.233 -2.110 14.939 1.00 93.56 95 TYR A C 1
ATOM 751 O O . TYR A 1 95 ? 1.073 -1.810 15.217 1.00 93.56 95 TYR A O 1
ATOM 759 N N . LYS A 1 96 ? 3.264 -1.733 15.711 1.00 90.56 96 LYS A N 1
ATOM 760 C CA . LYS A 1 96 ? 3.101 -0.956 16.954 1.00 90.56 96 LYS A CA 1
ATOM 761 C C . LYS A 1 96 ? 2.353 0.351 16.715 1.00 90.56 96 LYS A C 1
ATOM 763 O O . LYS A 1 96 ? 1.453 0.680 17.488 1.00 90.56 96 LYS A O 1
ATOM 768 N N . PHE A 1 97 ? 2.703 1.073 15.648 1.00 89.81 97 PHE A N 1
ATOM 769 C CA . PHE A 1 97 ? 2.053 2.327 15.291 1.00 89.81 97 PHE A CA 1
ATOM 770 C C . PHE A 1 97 ? 0.555 2.120 15.046 1.00 89.81 97 PHE A C 1
ATOM 772 O O . PHE A 1 97 ? -0.268 2.804 15.655 1.00 89.81 97 PHE A O 1
ATOM 779 N N . ILE A 1 98 ? 0.185 1.148 14.206 1.00 92.94 98 ILE A N 1
ATOM 780 C CA . ILE A 1 98 ? -1.222 0.867 13.895 1.00 92.94 98 ILE A CA 1
ATOM 781 C C . ILE A 1 98 ? -1.971 0.396 15.149 1.00 92.94 98 ILE A C 1
ATOM 783 O O . ILE A 1 98 ? -3.049 0.916 15.430 1.00 92.94 98 ILE A O 1
ATOM 787 N N . CYS A 1 99 ? -1.397 -0.508 15.948 1.00 92.69 99 CYS A N 1
ATOM 788 C CA . CYS A 1 99 ? -1.988 -0.971 17.209 1.00 92.69 99 CYS A CA 1
ATOM 789 C C . CYS A 1 99 ? -2.285 0.186 18.174 1.00 92.69 99 CYS A C 1
ATOM 791 O O . CYS A 1 99 ? -3.393 0.283 18.700 1.00 92.69 99 CYS A O 1
ATOM 793 N N . GLY A 1 100 ? -1.323 1.094 18.369 1.00 89.44 100 GLY A N 1
ATOM 794 C CA . GLY A 1 100 ? -1.474 2.244 19.266 1.00 89.44 100 GLY A CA 1
ATOM 795 C C . GLY A 1 100 ? -2.548 3.242 18.822 1.00 89.44 100 GLY A C 1
ATOM 796 O O . GLY A 1 100 ? -3.035 4.026 19.636 1.00 89.44 100 GLY A O 1
ATOM 797 N N . ARG A 1 101 ? -2.934 3.218 17.541 1.00 90.25 101 ARG A N 1
ATOM 798 C CA . ARG A 1 101 ? -3.989 4.073 16.984 1.00 90.25 101 ARG A CA 1
ATOM 799 C C . ARG A 1 101 ? -5.336 3.368 16.879 1.00 90.25 101 ARG A C 1
ATOM 801 O O . ARG A 1 101 ? -6.352 4.002 17.125 1.00 90.25 101 ARG A O 1
ATOM 808 N N . LEU A 1 102 ? -5.361 2.069 16.585 1.00 90.56 102 LEU A N 1
ATOM 809 C CA . LEU A 1 102 ? -6.598 1.284 16.498 1.00 90.56 102 LEU A CA 1
ATOM 810 C C . LEU A 1 102 ? -7.381 1.236 17.810 1.00 90.56 102 LEU A C 1
ATOM 812 O O . LEU A 1 102 ? -8.609 1.180 17.782 1.00 90.56 102 LEU A O 1
ATOM 816 N N . MET A 1 103 ? -6.666 1.272 18.934 1.00 85.31 103 MET A N 1
ATOM 817 C CA . MET A 1 103 ? -7.245 1.243 20.278 1.00 85.31 103 MET A CA 1
ATOM 818 C C . MET A 1 103 ? -7.874 2.570 20.713 1.00 85.31 103 MET A C 1
ATOM 820 O O . MET A 1 103 ? -8.478 2.627 21.779 1.00 85.31 103 MET A O 1
ATOM 824 N N . LYS A 1 104 ? -7.718 3.639 19.927 1.00 87.94 104 LYS A N 1
ATOM 825 C CA . LYS A 1 104 ? -8.285 4.951 20.237 1.00 87.94 104 LYS A CA 1
ATOM 826 C C . LYS A 1 104 ? -9.678 5.071 19.635 1.00 87.94 104 LYS A C 1
ATOM 828 O O . LYS A 1 104 ? -9.850 4.890 18.427 1.00 87.94 104 LYS A O 1
ATOM 833 N N . ASP A 1 105 ? -10.658 5.413 20.463 1.00 86.56 105 ASP A N 1
ATOM 834 C CA . ASP A 1 105 ? -12.044 5.577 20.019 1.00 86.56 105 ASP A CA 1
ATOM 835 C C . ASP A 1 105 ? -12.212 6.772 19.075 1.00 86.56 105 ASP A C 1
ATOM 837 O O . ASP A 1 105 ? -13.050 6.714 18.172 1.00 86.56 105 ASP A O 1
ATOM 841 N N . GLU A 1 106 ? -11.379 7.814 19.214 1.00 89.19 106 GLU A N 1
ATOM 842 C CA . GLU A 1 106 ? -11.379 8.941 18.278 1.00 89.19 106 GLU A CA 1
ATOM 843 C C . GLU A 1 106 ? -10.984 8.532 16.851 1.00 89.19 106 GLU A C 1
ATOM 845 O O . GLU A 1 106 ? -11.491 9.114 15.895 1.00 89.19 106 GLU A O 1
ATOM 850 N N . VAL A 1 107 ? -10.155 7.491 16.689 1.00 90.94 107 VAL A N 1
ATOM 851 C CA . VAL A 1 107 ? -9.671 7.037 15.382 1.00 90.94 107 VAL A CA 1
ATOM 852 C C . VAL A 1 107 ? -10.742 6.187 14.705 1.00 90.94 107 VAL A C 1
ATOM 854 O O . VAL A 1 107 ? -11.031 5.048 15.098 1.00 90.94 107 VAL A O 1
ATOM 857 N N . LYS A 1 108 ? -11.311 6.729 13.630 1.00 92.44 108 LYS A N 1
ATOM 858 C CA . LYS A 1 108 ? -12.340 6.084 12.807 1.00 92.44 108 LYS A CA 1
ATOM 859 C C . LYS A 1 108 ? -11.755 5.358 11.608 1.00 92.44 108 LYS A C 1
ATOM 861 O O . LYS A 1 108 ? -12.319 4.350 11.184 1.00 92.44 108 LYS A O 1
ATOM 866 N N . LYS A 1 109 ? -10.643 5.850 11.056 1.00 93.69 109 LYS A N 1
ATOM 867 C CA . LYS A 1 109 ? -10.043 5.281 9.848 1.00 93.69 109 LYS A CA 1
ATOM 868 C C . LYS A 1 109 ? -8.523 5.355 9.869 1.00 93.69 109 LYS A C 1
ATOM 870 O O . LYS A 1 109 ? -7.942 6.392 10.163 1.00 93.69 109 LYS A O 1
ATOM 875 N N . ILE A 1 110 ? -7.881 4.258 9.482 1.00 95.38 110 ILE A N 1
ATOM 876 C CA . ILE A 1 110 ? -6.442 4.193 9.230 1.00 95.38 110 ILE A CA 1
ATOM 877 C C . ILE A 1 110 ? -6.243 3.761 7.783 1.00 95.38 110 ILE A C 1
ATOM 879 O O . ILE A 1 110 ? -6.650 2.675 7.379 1.00 95.38 110 ILE A O 1
ATOM 883 N N . MET A 1 111 ? -5.625 4.617 6.987 1.00 95.81 111 MET A N 1
ATOM 884 C CA . MET A 1 111 ? -5.250 4.353 5.611 1.00 95.81 111 MET A CA 1
ATOM 885 C C . MET A 1 111 ? -3.760 4.035 5.553 1.00 95.81 111 MET A C 1
ATOM 887 O O . MET A 1 111 ? -2.939 4.874 5.902 1.00 95.81 111 MET A O 1
ATOM 891 N N . VAL A 1 112 ? -3.404 2.847 5.079 1.00 96.56 112 VAL A N 1
ATOM 892 C CA . VAL A 1 112 ? -2.012 2.463 4.842 1.00 96.56 112 VAL A CA 1
ATOM 893 C C . VAL A 1 112 ? -1.758 2.443 3.344 1.00 96.56 112 VAL A C 1
ATOM 895 O O . VAL A 1 112 ? -2.310 1.617 2.619 1.00 96.56 112 VAL A O 1
ATOM 898 N N . ILE A 1 113 ? -0.922 3.366 2.888 1.00 96.56 113 ILE A N 1
ATOM 899 C CA . ILE A 1 113 ? -0.458 3.487 1.512 1.00 96.56 113 ILE A CA 1
ATOM 900 C C . ILE A 1 113 ? 0.948 2.907 1.433 1.00 96.56 113 ILE A C 1
ATOM 902 O O . ILE A 1 113 ? 1.851 3.312 2.158 1.00 96.56 113 ILE A O 1
ATOM 906 N N . SER A 1 114 ? 1.153 1.960 0.532 1.00 95.69 114 SER A N 1
ATOM 907 C CA . SER A 1 114 ? 2.429 1.275 0.364 1.00 95.69 114 SER A CA 1
ATOM 908 C C . SER A 1 114 ? 2.925 1.356 -1.068 1.00 95.69 114 SER A C 1
ATOM 910 O O . SER A 1 114 ? 2.136 1.347 -2.012 1.00 95.69 114 SER A O 1
ATOM 912 N N . HIS A 1 115 ? 4.243 1.401 -1.232 1.00 94.69 115 HIS A N 1
ATOM 913 C CA . HIS A 1 115 ? 4.887 1.365 -2.537 1.00 94.69 115 HIS A CA 1
ATOM 914 C C . HIS A 1 115 ? 5.950 0.266 -2.592 1.00 94.69 115 HIS A C 1
ATOM 916 O O . HIS A 1 115 ? 6.763 0.154 -1.672 1.00 94.69 115 HIS A O 1
ATOM 922 N N . SER A 1 116 ? 5.986 -0.523 -3.671 1.00 93.38 116 SER A N 1
ATOM 923 C CA . SER A 1 116 ? 7.028 -1.541 -3.892 1.00 93.38 116 SER A CA 1
ATOM 924 C C . SER A 1 116 ? 7.184 -2.511 -2.695 1.00 93.38 116 SER A C 1
ATOM 926 O O . SER A 1 116 ? 6.198 -3.151 -2.313 1.00 93.38 116 SER A O 1
ATOM 928 N N . GLN A 1 117 ? 8.370 -2.628 -2.069 1.00 92.75 117 GLN A N 1
ATOM 929 C CA . GLN A 1 117 ? 8.595 -3.459 -0.865 1.00 92.75 117 GLN A CA 1
ATOM 930 C C . GLN A 1 117 ? 7.700 -3.065 0.322 1.00 92.75 117 GLN A C 1
ATOM 932 O O . GLN A 1 117 ? 7.361 -3.922 1.137 1.00 92.75 117 GLN A O 1
ATOM 937 N N . GLY A 1 118 ? 7.2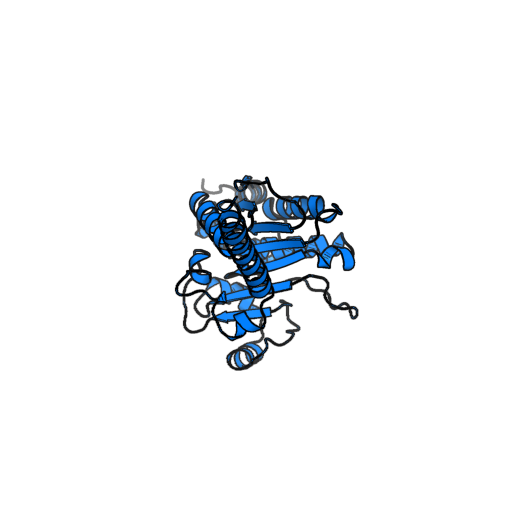37 -1.815 0.405 1.00 93.00 118 GLY A N 1
ATOM 938 C CA . GLY A 1 118 ? 6.298 -1.391 1.445 1.00 93.00 118 GLY A CA 1
ATOM 939 C C . GLY A 1 118 ? 5.027 -2.247 1.490 1.00 93.00 118 GLY A C 1
ATOM 940 O O . GLY A 1 118 ? 4.406 -2.384 2.546 1.00 93.00 118 GLY A O 1
ATOM 941 N N . GLN A 1 119 ? 4.649 -2.881 0.372 1.00 93.81 119 GLN A N 1
ATOM 942 C CA . GLN A 1 119 ? 3.536 -3.829 0.342 1.00 93.81 119 GLN A CA 1
ATOM 943 C C . GLN A 1 119 ? 3.851 -5.123 1.107 1.00 93.81 119 GLN A C 1
ATOM 945 O O . GLN A 1 119 ? 2.962 -5.656 1.762 1.00 93.81 119 GLN A O 1
ATOM 950 N N . ILE A 1 120 ? 5.092 -5.621 1.060 1.00 93.38 120 ILE A N 1
ATOM 951 C CA . ILE A 1 120 ? 5.518 -6.808 1.822 1.00 93.38 120 ILE A CA 1
ATOM 952 C C . ILE A 1 120 ? 5.424 -6.508 3.318 1.00 93.38 120 ILE A C 1
ATOM 954 O O . ILE A 1 120 ? 4.851 -7.291 4.071 1.00 93.38 120 ILE A O 1
ATOM 958 N N . ILE A 1 121 ? 5.896 -5.329 3.736 1.00 93.31 121 ILE A N 1
ATOM 959 C CA . ILE A 1 121 ? 5.749 -4.858 5.119 1.00 93.31 121 ILE A CA 1
ATOM 960 C C . ILE A 1 121 ? 4.262 -4.818 5.496 1.00 93.31 121 ILE A C 1
ATOM 962 O O . ILE A 1 121 ? 3.856 -5.423 6.485 1.00 93.31 121 ILE A O 1
ATOM 966 N N . SER A 1 122 ? 3.433 -4.186 4.6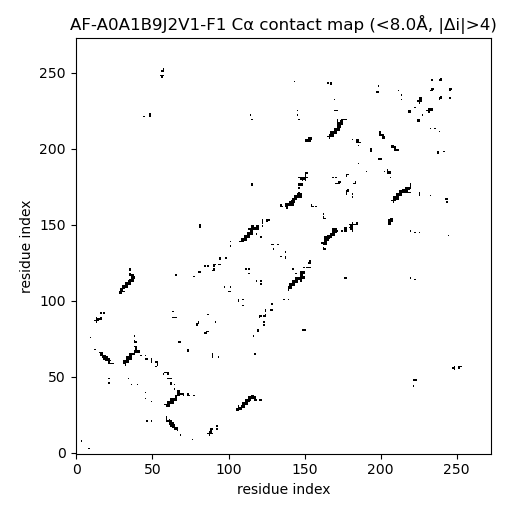60 1.00 95.00 122 SER A N 1
ATOM 967 C CA . SER A 1 122 ? 1.983 -4.085 4.876 1.00 95.00 122 SER A CA 1
ATOM 968 C C . SER A 1 122 ? 1.305 -5.453 4.985 1.00 95.00 122 SER A C 1
ATOM 970 O O . SER A 1 122 ? 0.439 -5.645 5.831 1.00 95.00 122 SER A O 1
ATOM 972 N N . GLN A 1 123 ? 1.711 -6.422 4.163 1.00 93.31 123 GLN A N 1
ATOM 973 C CA . GLN A 1 123 ? 1.198 -7.788 4.189 1.00 93.31 123 GLN A CA 1
ATOM 974 C C . GLN A 1 123 ? 1.498 -8.482 5.526 1.00 93.31 123 GLN A C 1
ATOM 976 O O . GLN A 1 123 ? 0.617 -9.130 6.103 1.00 93.31 123 GLN A O 1
ATOM 981 N N . ILE A 1 124 ? 2.743 -8.397 6.000 1.00 93.69 124 ILE A N 1
ATOM 982 C CA . ILE A 1 124 ? 3.156 -9.055 7.245 1.00 93.69 124 ILE A CA 1
ATOM 983 C C . ILE A 1 124 ? 2.432 -8.400 8.427 1.00 93.69 124 ILE A C 1
ATOM 985 O O . ILE A 1 124 ? 1.841 -9.106 9.243 1.00 93.69 124 ILE A O 1
ATOM 989 N N . VAL A 1 125 ? 2.357 -7.066 8.453 1.00 95.38 125 VAL A N 1
ATOM 990 C CA . VAL A 1 125 ? 1.607 -6.318 9.473 1.00 9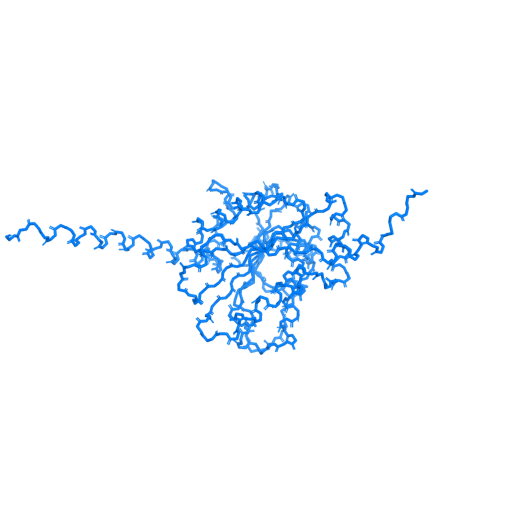5.38 125 VAL A CA 1
ATOM 991 C C . VAL A 1 125 ? 0.124 -6.683 9.456 1.00 95.38 125 VAL A C 1
ATOM 993 O O . VAL A 1 125 ? -0.444 -6.971 10.504 1.00 95.38 125 VAL A O 1
ATOM 996 N N . ALA A 1 126 ? -0.514 -6.742 8.284 1.00 94.25 126 ALA A N 1
ATOM 997 C CA . ALA A 1 126 ? -1.907 -7.168 8.164 1.00 94.25 126 ALA A CA 1
ATOM 998 C C . ALA A 1 126 ? -2.122 -8.584 8.729 1.00 94.25 126 ALA A C 1
ATOM 1000 O O . ALA A 1 126 ? -3.134 -8.841 9.379 1.00 94.25 126 ALA A O 1
ATOM 1001 N N . THR A 1 127 ? -1.151 -9.486 8.547 1.00 92.50 127 THR A N 1
ATOM 1002 C CA . THR A 1 127 ? -1.192 -10.843 9.116 1.00 92.50 127 THR A CA 1
ATOM 1003 C C . THR A 1 127 ? -1.127 -10.806 10.646 1.00 92.50 127 THR A C 1
ATOM 1005 O O . THR A 1 127 ? -1.927 -11.467 11.303 1.00 92.50 127 THR A O 1
ATOM 1008 N N . GLN A 1 128 ? -0.224 -10.004 11.219 1.00 94.50 128 GLN A N 1
ATOM 1009 C CA . GLN A 1 128 ? -0.093 -9.825 12.673 1.00 94.50 128 GLN A CA 1
ATOM 1010 C C . GLN A 1 128 ? -1.328 -9.144 13.294 1.00 94.50 128 GLN A C 1
ATOM 1012 O O . GLN A 1 128 ? -1.743 -9.459 14.409 1.00 94.50 128 GLN A O 1
ATOM 1017 N N . LEU A 1 129 ? -1.958 -8.210 12.580 1.00 94.81 129 LEU A N 1
ATOM 1018 C CA . LEU A 1 129 ? -3.179 -7.546 13.041 1.00 94.81 129 LEU A CA 1
ATOM 1019 C C . LEU A 1 129 ? -4.368 -8.514 13.103 1.00 94.81 129 LEU A C 1
ATOM 1021 O O . LEU A 1 129 ? -5.137 -8.462 14.062 1.00 94.81 129 LEU A O 1
ATOM 1025 N N . LEU A 1 130 ? -4.487 -9.434 12.140 1.00 91.69 130 LEU A N 1
ATOM 1026 C CA . LEU A 1 130 ? -5.527 -10.472 12.131 1.00 91.69 130 LEU A CA 1
ATOM 1027 C C . LEU A 1 130 ? -5.438 -11.433 13.316 1.00 91.69 130 LEU A C 1
ATOM 1029 O O . LEU A 1 130 ? -6.464 -11.940 13.759 1.00 91.69 130 LEU A O 1
ATOM 1033 N N . SER A 1 131 ? -4.233 -11.692 13.828 1.00 91.06 131 SER A N 1
ATOM 1034 C CA . SER A 1 131 ? -4.054 -12.523 15.024 1.00 91.06 131 SER A CA 1
ATOM 1035 C C . SER A 1 131 ? -4.341 -11.779 16.329 1.00 91.06 131 SER A C 1
ATOM 1037 O O . SER A 1 131 ? -4.417 -12.412 17.377 1.00 91.06 131 SER A O 1
ATOM 1039 N N . THR A 1 132 ? -4.472 -10.451 16.278 1.00 92.06 132 THR A N 1
ATOM 1040 C CA . THR A 1 132 ? -4.483 -9.594 17.472 1.00 92.06 132 THR A CA 1
ATOM 1041 C C . THR A 1 132 ? -5.834 -8.932 17.711 1.00 92.06 132 THR A C 1
ATOM 1043 O O . THR A 1 132 ? -6.261 -8.811 18.857 1.00 92.06 132 THR A O 1
ATOM 1046 N N . PHE A 1 133 ? -6.526 -8.511 16.651 1.00 92.50 133 PHE A N 1
ATOM 1047 C CA . PHE A 1 133 ? -7.781 -7.766 16.757 1.00 92.50 133 PHE A CA 1
ATOM 1048 C C . PHE A 1 133 ? -8.961 -8.516 16.145 1.00 92.50 133 PHE A C 1
ATOM 1050 O O . PHE A 1 133 ? -8.818 -9.341 15.246 1.00 92.50 133 PHE A O 1
ATOM 1057 N N . SER A 1 134 ? -10.163 -8.176 16.610 1.00 89.06 134 SER A N 1
ATOM 1058 C CA . SER A 1 134 ? -11.404 -8.675 16.026 1.00 89.06 134 SER A CA 1
ATOM 1059 C C . SER A 1 134 ? -11.694 -8.022 14.670 1.00 89.06 134 SER A C 1
ATOM 1061 O O . SER A 1 134 ? -11.309 -6.879 14.410 1.00 89.06 134 SER A O 1
ATOM 1063 N N . ASN A 1 135 ? -12.462 -8.714 13.822 1.00 87.00 135 ASN A N 1
ATOM 1064 C CA . ASN A 1 135 ? -12.843 -8.211 12.496 1.00 87.00 135 ASN A CA 1
ATOM 1065 C C . ASN A 1 135 ? -13.518 -6.829 12.542 1.00 87.00 135 ASN A C 1
ATOM 1067 O O . ASN A 1 135 ? -13.322 -6.032 11.634 1.00 87.00 135 ASN A O 1
ATOM 1071 N N . ALA A 1 136 ? -14.287 -6.530 13.595 1.00 87.31 136 ALA A N 1
ATOM 1072 C CA . ALA A 1 136 ? -14.977 -5.248 13.738 1.00 87.31 136 ALA A CA 1
ATOM 1073 C C . ALA A 1 136 ? -14.000 -4.068 13.881 1.00 87.31 136 ALA A C 1
ATOM 1075 O O . ALA A 1 136 ? -14.221 -3.009 13.304 1.00 87.31 136 ALA A O 1
ATOM 1076 N N . ILE A 1 137 ? -12.895 -4.255 14.611 1.00 90.88 137 ILE A N 1
ATOM 1077 C CA . ILE A 1 137 ? -11.862 -3.222 14.775 1.00 90.88 137 ILE A CA 1
ATOM 1078 C C . ILE A 1 137 ? -11.061 -3.070 13.478 1.00 90.88 137 ILE A C 1
ATOM 1080 O O . ILE A 1 137 ? -10.766 -1.955 13.048 1.00 90.88 137 ILE A O 1
ATOM 1084 N N . LEU A 1 138 ? -10.744 -4.190 12.823 1.00 92.38 138 LEU A N 1
ATOM 1085 C CA . LEU A 1 138 ? -9.931 -4.208 11.606 1.00 92.38 138 LEU A CA 1
ATOM 1086 C C . LEU A 1 138 ? -10.605 -3.528 10.404 1.00 92.38 138 LEU A C 1
ATOM 1088 O O . LEU A 1 138 ? -9.901 -3.046 9.515 1.00 92.38 138 LEU A O 1
ATOM 1092 N N . GLN A 1 139 ? -11.935 -3.379 10.411 1.00 91.19 139 GLN A N 1
ATOM 1093 C CA . GLN A 1 139 ? -12.665 -2.626 9.382 1.00 91.19 139 GLN A CA 1
ATOM 1094 C C . GLN A 1 139 ? -12.256 -1.148 9.311 1.00 91.19 139 GLN A C 1
ATOM 1096 O O . GLN A 1 139 ? -12.410 -0.526 8.259 1.00 91.19 139 GLN A O 1
ATOM 1101 N N . LYS A 1 140 ? -11.677 -0.591 10.385 1.00 93.56 140 LYS A N 1
ATOM 1102 C CA . LYS A 1 140 ? -11.108 0.765 10.384 1.00 93.56 140 LYS A CA 1
ATOM 1103 C C . LYS A 1 140 ? -9.879 0.885 9.473 1.00 93.56 140 LYS A C 1
ATOM 1105 O O . LYS A 1 140 ? -9.550 1.992 9.049 1.00 93.56 140 LYS A O 1
ATOM 1110 N N . VAL A 1 141 ? -9.188 -0.218 9.167 1.00 95.44 141 VAL A N 1
ATOM 1111 C CA . VAL A 1 141 ? -7.942 -0.203 8.386 1.00 95.44 141 VAL A CA 1
ATOM 1112 C C . VAL A 1 141 ? -8.222 -0.447 6.909 1.00 95.44 141 VAL A C 1
ATOM 1114 O O . VAL A 1 141 ? -8.836 -1.444 6.533 1.00 95.44 141 VAL A O 1
ATOM 1117 N N . SER A 1 142 ? -7.743 0.458 6.061 1.00 94.69 142 SER A N 1
ATOM 1118 C CA . SER A 1 142 ? -7.774 0.336 4.603 1.00 94.69 142 SER A CA 1
ATOM 1119 C C . SER A 1 142 ? -6.359 0.310 4.035 1.00 94.69 142 SER A C 1
ATOM 1121 O O . SER A 1 142 ? -5.512 1.101 4.442 1.00 94.69 142 SER A O 1
ATOM 1123 N N . TRP A 1 143 ? -6.121 -0.566 3.068 1.00 95.19 143 TRP A N 1
ATOM 1124 C CA . TRP A 1 143 ? -4.819 -0.845 2.478 1.00 95.19 143 TRP A CA 1
ATOM 1125 C C . TRP A 1 143 ? -4.815 -0.462 1.003 1.00 95.19 143 TRP A C 1
ATOM 1127 O O . TRP A 1 143 ? -5.633 -0.948 0.224 1.00 95.19 143 TRP A O 1
ATOM 1137 N N . TYR A 1 144 ? -3.863 0.373 0.612 1.00 95.50 144 TYR A N 1
ATOM 1138 C CA . TYR A 1 144 ? -3.665 0.807 -0.764 1.00 95.50 144 TYR A CA 1
ATOM 1139 C C . TYR A 1 144 ? -2.212 0.561 -1.144 1.00 95.50 144 TYR A C 1
ATOM 1141 O O . TYR A 1 144 ? -1.293 0.927 -0.411 1.00 95.50 144 TYR A O 1
ATOM 1149 N N . SER A 1 145 ? -1.979 -0.089 -2.276 1.00 95.00 145 SER A N 1
ATOM 1150 C CA . SER A 1 145 ? -0.629 -0.427 -2.712 1.00 95.00 145 SER A CA 1
ATOM 1151 C C . SER A 1 145 ? -0.382 -0.010 -4.147 1.00 95.00 145 SER A C 1
ATOM 1153 O O . SER A 1 145 ? -1.204 -0.280 -5.015 1.00 95.00 145 SER A O 1
ATOM 1155 N N . PHE A 1 146 ? 0.767 0.605 -4.397 1.00 95.31 146 PHE A N 1
ATOM 1156 C CA . PHE A 1 146 ? 1.216 1.039 -5.713 1.00 95.31 146 PHE A CA 1
ATOM 1157 C C . PHE A 1 146 ? 2.481 0.273 -6.106 1.00 95.31 146 PHE A C 1
ATOM 1159 O O . PHE A 1 146 ? 3.466 0.275 -5.365 1.00 95.31 146 PHE A O 1
ATOM 1166 N N . GLY A 1 147 ? 2.450 -0.413 -7.250 1.00 92.56 147 GLY A N 1
ATOM 1167 C CA . GLY A 1 147 ? 3.591 -1.185 -7.756 1.00 92.56 147 GLY A CA 1
ATOM 1168 C C . GLY A 1 147 ? 4.098 -2.244 -6.779 1.00 92.56 147 GLY A C 1
ATOM 1169 O O . GLY A 1 147 ? 5.298 -2.427 -6.623 1.00 92.56 147 GLY A O 1
ATOM 1170 N N . GLY A 1 148 ? 3.207 -2.869 -6.017 1.00 91.50 148 GLY A N 1
ATOM 1171 C CA . GLY A 1 148 ? 3.604 -3.659 -4.861 1.00 91.50 148 GLY A CA 1
ATOM 1172 C C . GLY A 1 148 ? 4.354 -4.967 -5.192 1.00 91.50 148 GLY A C 1
ATOM 1173 O O . GLY A 1 148 ? 4.011 -5.689 -6.133 1.00 91.50 148 GLY A O 1
ATOM 1174 N N . ALA A 1 149 ? 5.365 -5.285 -4.370 1.00 91.81 149 ALA A N 1
ATOM 1175 C CA . ALA A 1 149 ? 6.245 -6.452 -4.520 1.00 91.81 149 ALA A CA 1
ATOM 1176 C C . ALA A 1 149 ? 5.750 -7.732 -3.806 1.00 91.81 149 ALA A C 1
ATOM 1178 O O . ALA A 1 149 ? 6.354 -8.798 -3.941 1.00 91.81 149 ALA A O 1
ATOM 1179 N N . ALA A 1 150 ? 4.674 -7.645 -3.026 1.00 89.81 150 ALA A N 1
ATOM 1180 C CA . ALA A 1 150 ? 4.139 -8.768 -2.268 1.00 89.81 150 ALA A CA 1
ATOM 1181 C C . ALA A 1 150 ? 3.423 -9.772 -3.178 1.00 89.81 150 ALA A C 1
ATOM 1183 O O . ALA A 1 150 ? 2.679 -9.391 -4.083 1.00 89.81 150 ALA A O 1
ATOM 1184 N N . ASN A 1 151 ? 3.595 -11.063 -2.891 1.00 86.00 151 ASN A N 1
ATOM 1185 C CA . ASN A 1 151 ? 2.970 -12.170 -3.622 1.00 86.00 151 ASN A CA 1
ATOM 1186 C C . ASN A 1 151 ? 1.725 -12.743 -2.909 1.00 86.00 151 ASN A C 1
ATOM 1188 O O . ASN A 1 151 ? 1.155 -13.738 -3.357 1.00 86.00 151 ASN A O 1
ATOM 1192 N N . SER A 1 152 ? 1.294 -12.125 -1.807 1.00 84.00 152 SER A N 1
ATOM 1193 C CA . SER A 1 152 ? 0.049 -12.456 -1.116 1.00 84.00 152 SER A CA 1
ATOM 1194 C C . SER A 1 152 ? -0.438 -11.281 -0.259 1.00 84.00 152 SER A C 1
ATOM 1196 O O . SER A 1 152 ? 0.306 -10.347 0.026 1.00 84.00 152 SER A O 1
ATOM 1198 N N . PHE A 1 153 ? -1.697 -11.314 0.170 1.00 83.69 153 PHE A N 1
ATOM 1199 C CA . PHE A 1 153 ? -2.248 -10.416 1.176 1.00 83.69 153 PHE A CA 1
ATOM 1200 C C . PHE A 1 153 ? -3.346 -11.116 1.985 1.00 83.69 153 PHE A C 1
ATOM 1202 O O . PHE A 1 153 ? -4.255 -11.706 1.395 1.00 83.69 153 PHE A O 1
ATOM 1209 N N . PRO A 1 154 ? -3.290 -11.070 3.326 1.00 78.94 154 PRO A N 1
ATOM 1210 C CA . PRO A 1 154 ? -4.174 -11.871 4.152 1.00 78.94 154 PRO A CA 1
ATOM 1211 C C . PRO A 1 154 ? -5.569 -11.239 4.224 1.00 78.94 154 PRO A C 1
ATOM 1213 O O . PRO A 1 154 ? -5.787 -10.190 4.832 1.00 78.94 154 PRO A O 1
ATOM 1216 N N . VAL A 1 155 ? -6.551 -11.908 3.627 1.00 73.44 155 VAL A N 1
ATOM 1217 C CA . VAL A 1 155 ? -7.967 -11.592 3.837 1.00 73.44 155 VAL A CA 1
ATOM 1218 C C . VAL A 1 155 ? -8.691 -12.901 4.122 1.00 73.44 155 VAL A C 1
ATOM 1220 O O . VAL A 1 155 ? -9.011 -13.641 3.189 1.00 73.44 155 VAL A O 1
ATOM 1223 N N . PRO A 1 156 ? -8.916 -13.234 5.402 1.00 65.81 156 PRO A N 1
ATOM 1224 C CA . PRO A 1 156 ? -9.638 -14.445 5.747 1.00 65.81 156 PRO A CA 1
ATOM 1225 C C . PRO A 1 156 ? -11.025 -14.447 5.103 1.00 65.81 156 PRO A C 1
ATOM 1227 O O . PRO A 1 156 ? -11.737 -13.439 5.108 1.00 65.81 156 PRO A O 1
ATOM 1230 N N . PHE A 1 157 ? -11.437 -15.597 4.576 1.00 60.12 157 PHE A N 1
ATOM 1231 C CA . PHE A 1 157 ? -12.824 -15.796 4.186 1.00 60.12 157 PHE A CA 1
ATOM 1232 C C . PHE A 1 157 ? -13.657 -15.924 5.462 1.00 60.12 157 PHE A C 1
ATOM 1234 O O . PHE A 1 157 ? -13.795 -17.003 6.028 1.00 60.12 157 PHE A O 1
ATOM 1241 N N . THR A 1 158 ? -14.186 -14.808 5.952 1.00 54.44 158 THR A N 1
ATOM 1242 C CA . THR A 1 158 ? -15.215 -14.837 6.989 1.00 54.44 158 THR A CA 1
ATOM 1243 C C . THR A 1 158 ? -16.543 -14.670 6.271 1.00 54.44 158 THR A C 1
ATOM 1245 O O . THR A 1 158 ? -16.747 -13.697 5.549 1.00 54.44 158 THR A O 1
ATOM 1248 N N . GLY A 1 159 ? -17.463 -15.624 6.417 1.00 50.56 159 GLY A N 1
ATOM 1249 C CA . GLY A 1 159 ? -18.802 -15.548 5.812 1.00 50.56 159 GLY A CA 1
ATOM 1250 C C . GLY A 1 159 ? -19.626 -14.312 6.227 1.00 50.56 159 GLY A C 1
ATOM 1251 O O . GLY A 1 159 ? -20.735 -14.143 5.741 1.00 50.56 159 GLY A O 1
ATOM 1252 N N . ASN A 1 160 ? -19.072 -13.439 7.080 1.00 52.16 160 ASN A N 1
ATOM 1253 C CA . ASN A 1 160 ? -19.713 -12.302 7.738 1.00 52.16 160 ASN A CA 1
ATOM 1254 C C . ASN A 1 160 ? -19.305 -10.925 7.168 1.00 52.16 160 ASN A C 1
ATOM 1256 O O . ASN A 1 160 ? -19.564 -9.905 7.803 1.00 52.16 160 ASN A O 1
ATOM 1260 N N . GLY A 1 161 ? -18.676 -10.860 5.989 1.00 60.47 161 GLY A N 1
ATOM 1261 C CA . GLY A 1 161 ? -18.409 -9.595 5.287 1.00 60.47 161 GLY A CA 1
ATOM 1262 C C . GLY A 1 161 ? -16.926 -9.248 5.126 1.00 60.47 161 GLY A C 1
ATOM 1263 O O . GLY A 1 161 ? -16.066 -10.125 5.069 1.00 60.47 161 GLY A O 1
ATOM 1264 N N . ARG A 1 162 ? -16.621 -7.953 4.959 1.00 71.62 162 ARG A N 1
ATOM 1265 C CA . ARG A 1 162 ? -15.246 -7.450 4.795 1.00 71.62 162 ARG A CA 1
ATOM 1266 C C . ARG A 1 162 ? -14.555 -7.321 6.160 1.00 71.62 162 ARG A C 1
ATOM 1268 O O . ARG A 1 162 ? -15.138 -6.759 7.081 1.00 71.62 162 ARG A O 1
ATOM 1275 N N . ILE A 1 163 ? -13.321 -7.819 6.277 1.00 84.31 163 ILE A N 1
ATOM 1276 C CA . ILE A 1 163 ? -12.498 -7.694 7.499 1.00 84.31 163 ILE A CA 1
ATOM 1277 C C . ILE A 1 163 ? -11.743 -6.366 7.526 1.00 84.31 163 ILE A C 1
ATOM 1279 O O . ILE A 1 163 ? -11.632 -5.737 8.566 1.00 84.31 163 ILE A O 1
ATOM 1283 N N . TRP A 1 164 ? -11.254 -5.940 6.366 1.00 90.12 164 TRP A N 1
ATOM 1284 C CA . TRP A 1 164 ? -10.621 -4.642 6.153 1.00 90.12 164 TRP A CA 1
ATOM 1285 C C . TRP A 1 164 ? -11.636 -3.658 5.568 1.00 90.12 164 TRP A C 1
ATOM 1287 O O . TRP A 1 164 ? -12.608 -4.091 4.947 1.00 90.12 164 TRP A O 1
ATOM 1297 N N . GLY A 1 165 ? -11.396 -2.353 5.698 1.00 88.81 165 GLY A N 1
ATOM 1298 C CA . GLY A 1 165 ? -12.210 -1.324 5.045 1.00 88.81 165 GLY A CA 1
ATOM 1299 C C . GLY A 1 165 ? -12.153 -1.454 3.519 1.00 88.81 165 GLY A C 1
ATOM 1300 O O . GLY A 1 165 ? -13.075 -1.979 2.887 1.00 88.81 165 GLY A O 1
ATOM 1301 N N . ASP A 1 166 ? -11.033 -1.033 2.934 1.00 88.62 166 ASP A N 1
ATOM 1302 C CA . ASP A 1 166 ? -10.695 -1.257 1.526 1.00 88.62 166 ASP A CA 1
ATOM 1303 C C . ASP A 1 166 ? -9.337 -1.949 1.394 1.00 88.62 166 ASP A C 1
ATOM 1305 O O . ASP A 1 166 ? -8.452 -1.767 2.224 1.00 88.62 166 ASP A O 1
ATOM 1309 N N . VAL A 1 167 ? -9.177 -2.759 0.348 1.00 89.69 167 VAL A N 1
ATOM 1310 C CA . VAL A 1 167 ? -7.895 -3.361 -0.036 1.00 89.69 167 VAL A CA 1
ATOM 1311 C C . VAL A 1 167 ? -7.759 -3.195 -1.539 1.00 89.69 167 VAL A C 1
ATOM 1313 O O . VAL A 1 167 ? -8.506 -3.826 -2.295 1.00 89.69 167 VAL A O 1
ATOM 1316 N N . GLU A 1 168 ? -6.854 -2.320 -1.969 1.00 90.25 168 GLU A N 1
ATOM 1317 C CA . GLU A 1 168 ? -6.655 -1.995 -3.379 1.00 90.25 168 GLU A CA 1
ATOM 1318 C C . GLU A 1 168 ? -5.185 -2.016 -3.780 1.00 90.25 168 GLU A C 1
ATOM 1320 O O . GLU A 1 168 ? -4.292 -1.605 -3.036 1.00 90.25 168 GLU A O 1
ATOM 1325 N N . TYR A 1 169 ? -4.954 -2.468 -5.003 1.00 90.50 169 TYR A N 1
ATOM 1326 C CA . TYR A 1 169 ? -3.651 -2.556 -5.626 1.00 90.50 169 TYR A CA 1
ATOM 1327 C C . TYR A 1 169 ? -3.698 -1.829 -6.961 1.00 90.50 169 TYR A C 1
ATOM 1329 O O . TYR A 1 169 ? -4.612 -2.033 -7.755 1.00 90.50 169 TYR A O 1
ATOM 1337 N N . PHE A 1 170 ? -2.695 -1.010 -7.214 1.00 92.44 170 PHE A N 1
ATOM 1338 C CA . PHE A 1 170 ? -2.537 -0.199 -8.406 1.00 92.44 170 PHE A CA 1
ATOM 1339 C C . PHE A 1 170 ? -1.209 -0.574 -9.041 1.00 92.44 170 PHE A C 1
ATOM 1341 O O . PHE A 1 170 ? -0.156 -0.443 -8.415 1.00 92.44 170 PHE A O 1
ATOM 1348 N N . VAL A 1 171 ? -1.244 -1.081 -10.265 1.00 91.62 171 VAL A N 1
ATOM 1349 C CA . VAL A 1 171 ? -0.048 -1.594 -10.927 1.00 91.62 171 VAL A CA 1
ATOM 1350 C C . VAL A 1 171 ? -0.042 -1.212 -12.397 1.00 91.62 171 VAL A C 1
ATOM 1352 O O . VAL A 1 171 ? -1.073 -1.178 -13.062 1.00 91.62 171 VAL A O 1
ATOM 1355 N N . ASN A 1 172 ? 1.143 -0.886 -12.890 1.00 91.25 172 ASN A N 1
ATOM 1356 C CA . ASN A 1 172 ? 1.401 -0.640 -14.295 1.00 91.25 172 ASN A CA 1
ATOM 1357 C C . ASN A 1 172 ? 1.732 -1.984 -14.954 1.00 91.25 172 ASN A C 1
ATOM 1359 O O . ASN A 1 172 ? 2.532 -2.752 -14.421 1.00 91.25 172 ASN A O 1
ATOM 1363 N N . ASP A 1 173 ? 1.156 -2.285 -16.112 1.00 87.31 173 ASP A N 1
ATOM 1364 C CA . ASP A 1 173 ? 1.439 -3.528 -16.838 1.00 87.31 173 ASP A CA 1
ATOM 1365 C C . ASP A 1 173 ? 2.900 -3.634 -17.310 1.00 87.31 173 ASP A C 1
ATOM 1367 O O . ASP A 1 173 ? 3.371 -4.725 -17.612 1.00 87.31 173 ASP A O 1
ATOM 1371 N N . GLY A 1 174 ? 3.649 -2.532 -17.367 1.00 87.19 174 GLY A N 1
ATOM 1372 C CA . GLY A 1 174 ? 5.086 -2.509 -17.627 1.00 87.19 174 GLY A CA 1
ATOM 1373 C C . GLY A 1 174 ? 5.961 -2.557 -16.368 1.00 87.19 174 GLY A C 1
ATOM 1374 O O . GLY A 1 174 ? 7.185 -2.557 -16.494 1.00 87.19 174 GLY A O 1
ATOM 1375 N N . ASP A 1 175 ? 5.383 -2.605 -15.164 1.00 90.94 175 ASP A N 1
ATOM 1376 C CA . ASP A 1 175 ? 6.135 -2.690 -13.907 1.00 90.94 175 ASP A CA 1
ATOM 1377 C C . ASP A 1 175 ? 6.664 -4.115 -13.669 1.00 90.94 175 ASP A C 1
ATOM 1379 O O . ASP A 1 175 ? 5.907 -5.049 -13.398 1.00 90.94 175 ASP A O 1
ATOM 1383 N N . LEU A 1 176 ? 7.988 -4.284 -13.731 1.00 88.94 176 LEU A N 1
ATOM 1384 C CA . LEU A 1 176 ? 8.659 -5.561 -13.472 1.00 88.94 176 LEU A CA 1
ATOM 1385 C C . LEU A 1 176 ? 8.471 -6.053 -12.032 1.00 88.94 176 LEU A C 1
ATOM 1387 O O . LEU A 1 176 ? 8.287 -7.249 -11.816 1.00 88.94 176 LEU A O 1
ATOM 1391 N N . ILE A 1 177 ? 8.492 -5.155 -11.050 1.00 90.25 177 ILE A N 1
ATOM 1392 C CA . ILE A 1 177 ? 8.306 -5.519 -9.645 1.00 90.25 177 ILE A CA 1
ATOM 1393 C C . ILE A 1 177 ? 6.843 -5.870 -9.393 1.00 90.25 177 ILE A C 1
ATOM 1395 O O . ILE A 1 177 ? 6.566 -6.891 -8.772 1.00 90.25 177 ILE A O 1
ATOM 1399 N N . GLY A 1 178 ? 5.910 -5.105 -9.960 1.00 87.25 178 GLY A N 1
ATOM 1400 C CA . GLY A 1 178 ? 4.485 -5.436 -9.948 1.00 87.25 178 GLY A CA 1
ATOM 1401 C C . GLY A 1 178 ? 4.189 -6.800 -10.585 1.00 87.25 178 GLY A C 1
ATOM 1402 O O . GLY A 1 178 ? 3.405 -7.580 -10.039 1.00 87.25 178 GLY A O 1
ATOM 1403 N N . LYS A 1 179 ? 4.874 -7.139 -11.687 1.00 88.69 179 LYS A N 1
ATOM 1404 C CA . LYS A 1 179 ? 4.822 -8.467 -12.330 1.00 88.69 179 LYS A CA 1
ATOM 1405 C C . LYS A 1 179 ? 5.323 -9.593 -11.436 1.00 88.69 179 LYS A C 1
ATOM 1407 O O . LYS A 1 179 ? 4.692 -10.644 -11.388 1.00 88.69 179 LYS A O 1
ATOM 1412 N N . LEU A 1 180 ? 6.444 -9.382 -10.751 1.00 87.75 180 LEU A N 1
ATOM 1413 C CA . LEU A 1 180 ? 7.043 -10.358 -9.834 1.00 87.75 180 LEU A CA 1
ATOM 1414 C C . LEU A 1 180 ? 6.322 -10.440 -8.479 1.00 87.75 180 LEU A C 1
ATOM 1416 O O . LEU A 1 180 ? 6.486 -11.422 -7.757 1.00 87.75 180 LEU A O 1
ATOM 1420 N N . GLY A 1 181 ? 5.564 -9.405 -8.126 1.00 89.25 181 GLY A N 1
ATOM 1421 C CA . GLY A 1 181 ? 4.808 -9.273 -6.889 1.00 89.25 181 GLY A CA 1
ATOM 1422 C C . GLY A 1 181 ? 3.322 -9.501 -7.117 1.00 89.25 181 GLY A C 1
ATOM 1423 O O . GLY A 1 181 ? 2.888 -10.634 -7.336 1.00 89.25 181 GLY A O 1
ATOM 1424 N N . VAL A 1 182 ? 2.541 -8.421 -7.063 1.00 86.38 182 VAL A N 1
ATOM 1425 C CA . VAL A 1 182 ? 1.072 -8.478 -7.026 1.00 86.38 182 VAL A CA 1
ATOM 1426 C C . VAL A 1 182 ? 0.439 -9.232 -8.197 1.00 86.38 182 VAL A C 1
ATOM 1428 O O . VAL A 1 182 ? -0.520 -9.975 -7.998 1.00 86.38 182 VAL A O 1
ATOM 1431 N N . LEU A 1 183 ? 0.988 -9.103 -9.405 1.00 85.62 183 LEU A N 1
ATOM 1432 C CA . LEU A 1 183 ? 0.440 -9.771 -10.587 1.00 85.62 183 LEU A CA 1
ATOM 1433 C C . LEU A 1 183 ? 0.831 -11.250 -10.667 1.00 85.62 183 LEU A C 1
ATOM 1435 O O . LEU A 1 183 ? 0.101 -12.030 -11.276 1.00 85.62 183 LEU A O 1
ATOM 1439 N N . SER A 1 184 ? 1.939 -11.660 -10.037 1.00 85.12 184 SER A N 1
ATOM 1440 C CA . SER A 1 184 ? 2.421 -13.052 -10.079 1.00 85.12 184 SER A CA 1
ATOM 1441 C C . SER A 1 184 ? 1.448 -14.047 -9.439 1.00 85.12 184 SER A C 1
ATOM 1443 O O . SER A 1 184 ? 1.430 -15.225 -9.789 1.00 85.12 184 SER A O 1
ATOM 1445 N N . ALA A 1 185 ? 0.623 -13.565 -8.512 1.00 74.31 185 ALA A N 1
ATOM 1446 C CA . ALA A 1 185 ? -0.325 -14.367 -7.753 1.00 74.31 185 ALA A CA 1
ATOM 1447 C C . ALA A 1 185 ? -1.723 -14.440 -8.384 1.00 74.31 185 ALA A C 1
ATOM 1449 O O . ALA A 1 185 ? -2.605 -15.123 -7.853 1.00 74.31 185 ALA A O 1
ATOM 1450 N N . ILE A 1 186 ? -1.947 -13.742 -9.501 1.00 76.69 186 ILE A N 1
ATOM 1451 C CA . ILE A 1 186 ? -3.197 -13.818 -10.255 1.00 76.69 186 ILE A CA 1
ATOM 1452 C C . ILE A 1 186 ? -3.047 -14.930 -11.302 1.00 76.69 186 ILE A C 1
ATOM 1454 O O . ILE A 1 186 ? -2.137 -14.866 -12.131 1.00 76.69 186 ILE A O 1
ATOM 1458 N N . PRO A 1 187 ? -3.934 -15.946 -11.326 1.00 74.88 187 PRO A N 1
ATOM 1459 C CA . PRO A 1 187 ? -3.926 -16.948 -12.386 1.00 74.88 187 PRO A CA 1
ATOM 1460 C C . PRO A 1 187 ? -3.996 -16.292 -13.769 1.00 74.88 187 PRO A C 1
ATOM 1462 O O . PRO A 1 187 ? -4.814 -15.398 -13.994 1.00 74.88 187 PRO A O 1
ATOM 1465 N N . LYS A 1 188 ? -3.167 -16.751 -14.715 1.00 71.31 188 LYS A N 1
ATOM 1466 C CA . LYS A 1 188 ? -3.052 -16.147 -16.058 1.00 71.31 188 LYS A CA 1
ATOM 1467 C C . LYS A 1 188 ? -4.384 -16.079 -16.809 1.00 71.31 188 LYS A C 1
ATOM 1469 O O . LYS A 1 188 ? -4.622 -15.128 -17.545 1.00 71.31 188 LYS A O 1
ATOM 1474 N N . GLU A 1 189 ? -5.265 -17.054 -16.605 1.00 68.75 189 GLU A N 1
ATOM 1475 C CA . GLU A 1 189 ? -6.619 -17.061 -17.175 1.00 68.75 189 GLU A CA 1
ATOM 1476 C C . GLU A 1 189 ? -7.460 -15.888 -16.659 1.00 68.75 189 GLU A C 1
ATOM 1478 O O . GLU A 1 189 ? -8.179 -15.252 -17.422 1.00 68.75 189 GLU A O 1
ATOM 1483 N N . LYS A 1 190 ? -7.328 -15.562 -15.369 1.00 67.12 190 LYS A N 1
ATOM 1484 C CA . LYS A 1 190 ? -8.040 -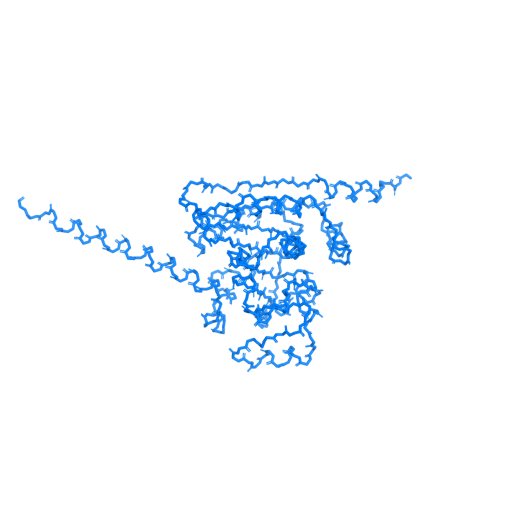14.454 -14.728 1.00 67.12 190 LYS A CA 1
ATOM 1485 C C . LYS A 1 190 ? -7.456 -13.101 -15.124 1.00 67.12 190 LYS A C 1
ATOM 1487 O O . LYS A 1 190 ? -8.225 -12.165 -15.280 1.00 67.12 190 LYS A O 1
ATOM 1492 N N . LEU A 1 191 ? -6.145 -13.007 -15.365 1.00 65.38 191 LEU A N 1
ATOM 1493 C CA . LEU A 1 191 ? -5.528 -11.802 -15.942 1.00 65.38 191 LEU A CA 1
ATOM 1494 C C . LEU A 1 191 ? -6.160 -11.433 -17.294 1.00 65.38 191 LEU A C 1
ATOM 1496 O O . LEU A 1 191 ? -6.543 -10.285 -17.481 1.00 65.38 191 LEU A O 1
ATOM 1500 N N . LYS A 1 192 ? -6.375 -12.416 -18.180 1.00 61.72 192 LYS A N 1
ATOM 1501 C CA . LYS A 1 192 ? -7.044 -12.200 -19.479 1.00 61.72 192 LYS A CA 1
ATOM 1502 C C . LYS A 1 192 ? -8.507 -11.762 -19.347 1.00 61.72 192 LYS A C 1
ATOM 1504 O O . LYS A 1 192 ? -9.014 -11.044 -20.196 1.00 61.72 192 LYS A O 1
ATOM 1509 N N . LEU A 1 193 ? -9.194 -12.195 -18.287 1.00 57.38 193 LEU A N 1
ATOM 1510 C CA . LEU A 1 193 ? -10.564 -11.759 -17.992 1.00 57.38 193 LEU A CA 1
ATOM 1511 C C . LEU A 1 193 ? -10.606 -10.332 -17.419 1.00 57.38 193 LEU A C 1
ATOM 1513 O O . LEU A 1 193 ? -11.575 -9.616 -17.644 1.00 57.38 193 LEU A O 1
ATOM 1517 N N . ILE A 1 194 ? -9.560 -9.911 -16.699 1.00 57.22 194 ILE A N 1
ATOM 1518 C CA . ILE A 1 194 ? -9.436 -8.568 -16.107 1.00 57.22 194 ILE A CA 1
ATOM 1519 C C . ILE A 1 194 ? -9.183 -7.494 -17.179 1.00 57.22 194 ILE A C 1
ATOM 1521 O O . ILE A 1 194 ? -9.609 -6.360 -16.992 1.00 57.22 194 ILE A O 1
ATOM 1525 N N . GLU A 1 195 ? -8.571 -7.836 -18.319 1.00 50.97 195 GLU A N 1
ATOM 1526 C CA . GLU A 1 195 ? -8.341 -6.902 -19.441 1.00 50.97 195 GLU A CA 1
ATOM 1527 C C . GLU A 1 195 ? -9.636 -6.348 -20.069 1.00 50.97 195 GLU A C 1
ATOM 1529 O O . GLU A 1 195 ? -9.600 -5.307 -20.726 1.00 50.97 195 GLU A O 1
ATOM 1534 N N . HIS A 1 196 ? -10.785 -6.997 -19.838 1.00 46.84 196 HIS A N 1
ATOM 1535 C CA . HIS A 1 196 ? -12.068 -6.643 -20.458 1.00 46.84 196 HIS A CA 1
ATOM 1536 C C . HIS A 1 196 ? -13.252 -6.549 -19.479 1.00 46.84 196 HIS A C 1
ATOM 1538 O O . HIS A 1 196 ? -14.390 -6.406 -19.920 1.00 46.84 196 HIS A O 1
ATOM 1544 N N . ALA A 1 197 ? -13.022 -6.652 -18.166 1.00 45.06 197 ALA A N 1
ATOM 1545 C CA . ALA A 1 197 ? -14.098 -6.653 -17.174 1.00 45.06 197 ALA A CA 1
ATOM 1546 C C . ALA A 1 197 ? -14.316 -5.265 -16.549 1.00 45.06 197 ALA A C 1
ATOM 1548 O O . ALA A 1 197 ? -13.393 -4.680 -15.986 1.00 45.06 197 ALA A O 1
ATOM 1549 N N . ASP A 1 198 ? -15.569 -4.797 -16.544 1.00 44.94 198 ASP A N 1
ATOM 1550 C CA . ASP A 1 198 ? -15.994 -3.563 -15.857 1.00 44.94 198 ASP A CA 1
ATOM 1551 C C . ASP A 1 198 ? -15.869 -3.637 -14.324 1.00 44.94 198 ASP A C 1
ATOM 1553 O O . ASP A 1 198 ? -15.937 -2.637 -13.619 1.00 44.94 198 ASP A O 1
ATOM 1557 N N . GLN A 1 199 ? -15.685 -4.833 -13.760 1.00 47.16 199 GLN A N 1
ATOM 1558 C CA . GLN A 1 199 ? -15.425 -5.020 -12.337 1.00 47.16 199 GLN A CA 1
ATOM 1559 C C . GLN A 1 199 ? -14.321 -6.053 -12.145 1.00 47.16 199 GLN A C 1
ATOM 1561 O O . GLN A 1 199 ? -14.395 -7.162 -12.676 1.00 47.16 199 GLN A O 1
ATOM 1566 N N . VAL A 1 200 ? -13.321 -5.719 -11.322 1.00 48.22 200 VAL A N 1
ATOM 1567 C CA . VAL A 1 200 ? -12.319 -6.696 -10.881 1.00 48.22 200 VAL A CA 1
ATOM 1568 C C . VAL A 1 200 ? -13.051 -7.797 -10.106 1.00 48.22 200 VAL A C 1
ATOM 1570 O O . VAL A 1 200 ? -13.680 -7.494 -9.084 1.00 48.22 200 VAL A O 1
ATOM 1573 N N . PRO A 1 201 ? -12.998 -9.065 -10.551 1.00 48.69 201 PRO A N 1
ATOM 1574 C CA . PRO A 1 201 ? -13.695 -10.144 -9.870 1.00 48.69 201 PRO A CA 1
ATOM 1575 C C . PRO A 1 201 ? -13.146 -10.318 -8.449 1.00 48.69 201 PRO A C 1
ATOM 1577 O O . PRO A 1 201 ? -11.978 -10.034 -8.182 1.00 48.69 201 PRO A O 1
ATOM 1580 N N . LYS A 1 202 ? -13.962 -10.839 -7.523 1.00 50.62 202 LYS A N 1
ATOM 1581 C CA . LYS A 1 202 ? -13.474 -11.304 -6.215 1.00 50.62 202 LYS A CA 1
ATOM 1582 C C . LYS A 1 202 ? -12.525 -12.482 -6.455 1.00 50.62 202 LYS A C 1
ATOM 1584 O O . LYS A 1 202 ? -12.948 -13.631 -6.566 1.00 50.62 202 LYS A O 1
ATOM 1589 N N . LEU A 1 203 ? -11.237 -12.187 -6.596 1.00 48.75 203 LEU A N 1
ATOM 1590 C CA . LEU A 1 203 ? -10.208 -13.191 -6.801 1.00 48.75 203 LEU A CA 1
ATOM 1591 C C . LEU A 1 203 ? -10.017 -13.964 -5.492 1.00 48.75 203 LEU A C 1
ATOM 1593 O O . LEU A 1 203 ? -9.506 -13.435 -4.512 1.00 48.75 203 LEU A O 1
ATOM 1597 N N . LEU A 1 204 ? -10.431 -15.231 -5.480 1.00 49.59 204 LEU A N 1
ATOM 1598 C CA . LEU A 1 204 ? -9.922 -16.223 -4.533 1.00 49.59 204 LEU A CA 1
ATOM 1599 C C . LEU A 1 204 ? -8.537 -16.642 -5.033 1.00 49.59 204 LEU A C 1
ATOM 1601 O O . LEU A 1 204 ? -8.401 -17.545 -5.858 1.00 49.59 204 LEU A O 1
ATOM 1605 N N . GLY A 1 205 ? -7.536 -15.877 -4.630 1.00 51.62 205 GLY A N 1
ATOM 1606 C CA . GLY A 1 205 ? -6.120 -16.145 -4.815 1.00 51.62 205 GLY A CA 1
ATOM 1607 C C . GLY A 1 205 ? -5.373 -15.630 -3.591 1.00 51.62 205 GLY A C 1
ATOM 1608 O O . GLY A 1 205 ? -5.984 -15.170 -2.625 1.00 51.62 205 GLY A O 1
ATOM 1609 N N . ASN A 1 206 ? -4.049 -15.677 -3.642 1.00 57.28 206 ASN A N 1
ATOM 1610 C CA . ASN A 1 206 ? -3.218 -15.188 -2.550 1.00 57.28 206 ASN A CA 1
ATOM 1611 C C . ASN A 1 206 ? -3.385 -13.683 -2.286 1.00 57.28 206 ASN A C 1
ATOM 1613 O O . ASN A 1 206 ? -3.095 -13.248 -1.177 1.00 57.28 206 ASN A O 1
ATOM 1617 N N . HIS A 1 207 ? -3.895 -12.905 -3.248 1.00 64.69 207 HIS A N 1
ATOM 1618 C CA . HIS A 1 207 ? -4.300 -11.513 -3.049 1.00 64.69 207 HIS A CA 1
ATOM 1619 C C . HIS A 1 207 ? -5.809 -11.407 -3.107 1.00 64.69 207 HIS A C 1
ATOM 1621 O O . HIS A 1 207 ? -6.437 -11.658 -4.134 1.00 64.69 207 HIS A O 1
ATOM 1627 N N . CYS A 1 208 ? -6.379 -10.990 -1.991 1.00 65.44 208 CYS A N 1
ATOM 1628 C CA . CYS A 1 208 ? -7.771 -10.607 -1.903 1.00 65.44 208 CYS A CA 1
ATOM 1629 C C . CYS A 1 208 ? -7.851 -9.076 -1.877 1.00 65.44 208 CYS A C 1
ATOM 1631 O O . CYS A 1 208 ? -7.164 -8.432 -1.092 1.00 65.44 208 CYS A O 1
ATOM 1633 N N . GLY A 1 209 ? -8.688 -8.493 -2.733 1.00 76.56 209 GLY A N 1
ATOM 1634 C CA . GLY A 1 209 ? -8.819 -7.043 -2.892 1.00 76.56 209 GLY A CA 1
ATOM 1635 C C . GLY A 1 209 ? -9.063 -6.660 -4.350 1.00 76.56 209 GLY A C 1
ATOM 1636 O O . GLY A 1 209 ? -9.199 -7.527 -5.212 1.00 76.56 209 GLY A O 1
ATOM 1637 N N . ARG A 1 210 ? -9.144 -5.358 -4.625 1.00 81.81 210 ARG A N 1
ATOM 1638 C CA . ARG A 1 210 ? -9.312 -4.819 -5.981 1.00 81.81 210 ARG A CA 1
ATOM 1639 C C . ARG A 1 210 ? -7.944 -4.561 -6.601 1.00 81.81 210 ARG A C 1
ATOM 1641 O O . ARG A 1 210 ? -7.138 -3.864 -6.005 1.00 81.81 210 ARG A O 1
ATOM 1648 N N . ILE A 1 211 ? -7.691 -5.092 -7.790 1.00 84.75 211 ILE A N 1
ATOM 1649 C CA . ILE A 1 211 ? -6.432 -4.902 -8.519 1.00 84.75 211 ILE A CA 1
ATOM 1650 C C . ILE A 1 211 ? -6.727 -4.110 -9.788 1.00 84.75 211 ILE A C 1
ATOM 1652 O O . ILE A 1 211 ? -7.396 -4.606 -10.688 1.00 84.75 211 ILE A O 1
ATOM 1656 N N . SER A 1 212 ? -6.221 -2.888 -9.846 1.00 86.62 212 SER A N 1
ATOM 1657 C CA . SER A 1 212 ? -6.318 -1.986 -10.986 1.00 86.62 212 SER A CA 1
ATOM 1658 C C . SER A 1 212 ? -5.012 -2.041 -11.770 1.00 86.62 212 SER A C 1
ATOM 1660 O O . SER A 1 212 ? -3.953 -1.700 -11.237 1.00 86.62 212 SER A O 1
ATOM 1662 N N . ILE A 1 213 ? -5.091 -2.477 -13.027 1.00 87.06 213 ILE A N 1
ATOM 1663 C CA . ILE A 1 213 ? -3.939 -2.595 -13.923 1.00 87.06 213 ILE A CA 1
ATOM 1664 C C . ILE A 1 213 ? -4.050 -1.514 -14.992 1.00 87.06 213 ILE A C 1
ATOM 1666 O O . ILE A 1 213 ? -5.011 -1.509 -15.760 1.00 87.06 213 ILE A O 1
ATOM 1670 N N . ARG A 1 214 ? -3.068 -0.614 -15.060 1.00 87.81 214 ARG A N 1
ATOM 1671 C CA . ARG A 1 214 ? -2.975 0.359 -16.150 1.00 87.81 214 ARG A CA 1
ATOM 1672 C C . ARG A 1 214 ? -2.152 -0.210 -17.294 1.00 87.81 214 ARG A C 1
ATOM 1674 O O . ARG A 1 214 ? -1.000 -0.586 -17.092 1.00 87.81 214 ARG A O 1
ATOM 1681 N N . GLN A 1 215 ? -2.761 -0.246 -18.472 1.00 85.00 215 GLN A N 1
ATOM 1682 C CA . GLN A 1 215 ? -2.212 -0.862 -19.677 1.00 85.00 215 GLN A CA 1
ATOM 1683 C C . GLN A 1 215 ? -1.189 0.042 -20.383 1.00 85.00 215 GLN A C 1
ATOM 1685 O O . GLN A 1 215 ? -1.225 1.272 -20.258 1.00 85.00 215 GLN A O 1
ATOM 1690 N N . ASN A 1 216 ? -0.299 -0.577 -21.162 1.00 84.56 216 ASN A N 1
ATOM 1691 C CA . ASN A 1 216 ? 0.713 0.056 -22.010 1.00 84.56 216 ASN A CA 1
ATOM 1692 C C . ASN A 1 216 ? 1.547 1.131 -21.296 1.00 84.56 216 ASN A C 1
ATOM 1694 O O . ASN A 1 216 ? 1.911 2.155 -21.882 1.00 84.56 216 ASN A O 1
ATOM 1698 N N . THR A 1 217 ? 1.820 0.945 -20.007 1.00 86.88 217 THR A N 1
ATOM 1699 C CA . THR A 1 217 ? 2.508 1.941 -19.193 1.00 86.88 217 THR A CA 1
ATOM 1700 C C . THR A 1 217 ? 3.650 1.291 -18.419 1.00 86.88 217 THR A C 1
ATOM 1702 O O . THR A 1 217 ? 3.410 0.433 -17.576 1.00 86.88 217 THR A O 1
ATOM 1705 N N . PRO A 1 218 ? 4.911 1.689 -18.662 1.00 89.00 218 PRO A N 1
ATOM 1706 C CA . PRO A 1 218 ? 6.030 1.293 -17.820 1.00 89.00 218 PRO A CA 1
ATOM 1707 C C . PRO A 1 218 ? 6.135 2.189 -16.580 1.00 89.00 218 PRO A C 1
ATOM 1709 O O . PRO A 1 218 ? 5.478 3.225 -16.473 1.00 89.00 218 PRO A O 1
ATOM 1712 N N . GLY A 1 219 ? 7.030 1.817 -15.666 1.00 87.25 219 GLY A N 1
ATOM 1713 C CA . GLY A 1 219 ? 7.424 2.661 -14.541 1.00 87.25 219 GLY A CA 1
ATOM 1714 C C . GLY A 1 219 ? 7.048 2.080 -13.185 1.00 87.25 219 GLY A C 1
ATOM 1715 O O . GLY A 1 219 ? 5.953 1.553 -12.996 1.00 87.25 219 GLY A O 1
ATOM 1716 N N . HIS A 1 220 ? 7.987 2.206 -12.250 1.00 88.19 220 HIS A N 1
ATOM 1717 C CA . HIS A 1 220 ? 7.905 1.643 -10.901 1.00 88.19 220 HIS A CA 1
ATOM 1718 C C . HIS A 1 220 ? 8.570 2.533 -9.851 1.00 88.19 220 HIS A C 1
ATOM 1720 O O . HIS A 1 220 ? 8.081 2.626 -8.742 1.00 88.19 220 HIS A O 1
ATOM 1726 N N . LEU A 1 221 ? 9.699 3.170 -10.173 1.00 83.00 221 LEU A N 1
ATOM 1727 C CA . LEU A 1 221 ? 10.672 3.636 -9.176 1.00 83.00 221 LEU A CA 1
ATOM 1728 C C . LEU A 1 221 ? 10.108 4.577 -8.097 1.00 83.00 221 LEU A C 1
ATOM 1730 O O . LEU A 1 221 ? 10.495 4.499 -6.937 1.00 83.00 221 LEU A O 1
ATOM 1734 N N . LEU A 1 222 ? 9.190 5.456 -8.483 1.00 85.69 222 LEU A N 1
ATOM 1735 C CA . LEU A 1 222 ? 8.571 6.446 -7.605 1.00 85.69 222 LEU A CA 1
ATOM 1736 C C . LEU A 1 222 ? 7.060 6.405 -7.760 1.00 85.69 222 LEU A C 1
ATOM 1738 O O . LEU A 1 222 ? 6.561 6.140 -8.856 1.00 85.69 222 LEU A O 1
ATOM 1742 N N . LEU A 1 223 ? 6.353 6.803 -6.703 1.00 87.69 223 LEU A N 1
ATOM 1743 C CA . LEU A 1 223 ? 4.896 6.903 -6.694 1.00 87.69 223 LEU A CA 1
ATOM 1744 C C . LEU A 1 223 ? 4.349 7.830 -7.797 1.00 87.69 223 LEU A C 1
ATOM 1746 O O . LEU A 1 223 ? 3.231 7.636 -8.264 1.00 87.69 223 LEU A O 1
ATOM 1750 N N . SER A 1 224 ? 5.145 8.785 -8.286 1.00 87.94 224 SER A N 1
ATOM 1751 C CA . SER A 1 224 ? 4.799 9.619 -9.445 1.00 87.94 224 SER A CA 1
ATOM 1752 C C . SER A 1 224 ? 4.553 8.812 -10.724 1.00 87.94 224 SER A C 1
ATOM 1754 O O . SER A 1 224 ? 3.719 9.207 -11.528 1.00 87.94 224 SER A O 1
ATOM 1756 N N . HIS A 1 225 ? 5.166 7.635 -10.894 1.00 90.50 225 HIS A N 1
ATOM 1757 C CA . HIS A 1 225 ? 4.830 6.738 -12.007 1.00 90.50 225 HIS A CA 1
ATOM 1758 C C . HIS A 1 225 ? 3.386 6.247 -11.944 1.00 90.50 225 HIS A C 1
ATOM 1760 O O . HIS A 1 225 ? 2.883 5.748 -12.943 1.00 90.50 225 HIS A O 1
ATOM 1766 N N . TYR A 1 226 ? 2.721 6.369 -10.798 1.00 92.75 226 TYR A N 1
ATOM 1767 C CA . TYR A 1 226 ? 1.332 5.985 -10.588 1.00 92.75 226 TYR A CA 1
ATOM 1768 C C . TYR A 1 226 ? 0.404 7.184 -10.459 1.00 92.75 226 TYR A C 1
ATOM 1770 O O . TYR A 1 226 ? -0.725 7.110 -10.926 1.00 92.75 226 TYR A O 1
ATOM 1778 N N . LEU A 1 227 ? 0.867 8.262 -9.827 1.00 93.25 227 LEU A N 1
ATOM 1779 C CA . LEU A 1 227 ? 0.035 9.387 -9.396 1.00 93.25 227 LEU A CA 1
ATOM 1780 C C . LEU A 1 227 ? 0.378 10.718 -10.081 1.00 93.25 227 LEU A C 1
ATOM 1782 O O . LEU A 1 227 ? -0.088 11.759 -9.628 1.00 93.25 227 LEU A O 1
ATOM 1786 N N . ALA A 1 228 ? 1.191 10.715 -11.144 1.00 89.56 228 ALA A N 1
ATOM 1787 C CA . ALA A 1 228 ? 1.515 11.938 -11.878 1.00 89.56 228 ALA A CA 1
ATOM 1788 C C . ALA A 1 228 ? 0.236 12.680 -12.324 1.00 89.56 228 ALA A C 1
ATOM 1790 O O . ALA A 1 228 ? -0.661 12.027 -12.859 1.00 89.56 228 ALA A O 1
ATOM 1791 N N . PRO A 1 229 ? 0.163 14.022 -12.185 1.00 84.81 229 PRO A N 1
ATOM 1792 C CA . PRO A 1 229 ? -1.045 14.795 -12.490 1.00 84.81 229 PRO A CA 1
ATOM 1793 C C . PRO A 1 229 ? -1.621 14.575 -13.893 1.00 84.81 229 PRO A C 1
ATOM 1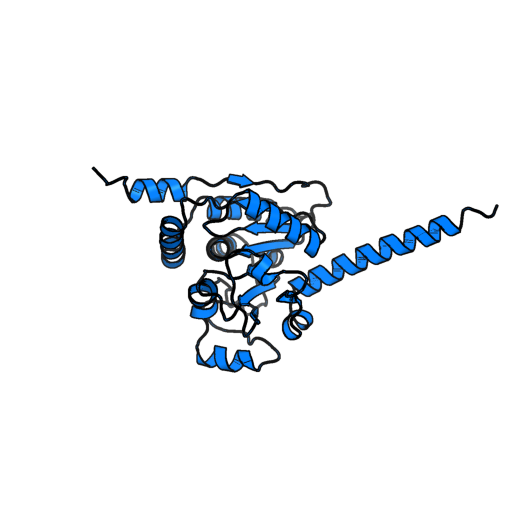795 O O . PRO A 1 229 ? -2.832 14.555 -14.061 1.00 84.81 229 PRO A O 1
ATOM 1798 N N . GLU A 1 230 ? -0.765 14.398 -14.898 1.00 84.88 230 GLU A N 1
ATOM 1799 C CA . GLU A 1 230 ? -1.190 14.228 -16.296 1.00 84.88 230 GLU A CA 1
ATOM 1800 C C . GLU A 1 230 ? -1.463 12.768 -16.671 1.00 84.88 230 GLU A C 1
ATOM 1802 O O . GLU A 1 230 ? -2.042 12.477 -17.716 1.00 84.88 230 GLU A O 1
ATOM 1807 N N . LYS A 1 231 ? -1.004 11.829 -15.841 1.00 87.44 231 LYS A N 1
ATOM 1808 C CA . LYS A 1 231 ? -1.062 10.397 -16.128 1.00 87.44 231 LYS A CA 1
ATOM 1809 C C . LYS A 1 231 ? -1.168 9.620 -14.824 1.00 87.44 231 LYS A C 1
ATOM 1811 O O . LYS A 1 231 ? -0.267 8.855 -14.468 1.00 87.44 231 LYS A O 1
ATOM 1816 N N . SER A 1 232 ? -2.269 9.814 -14.106 1.00 92.56 232 SER A N 1
ATOM 1817 C CA . SER A 1 232 ? -2.559 9.088 -12.871 1.00 92.56 232 SER A CA 1
ATOM 1818 C C . SER A 1 232 ? -3.345 7.813 -13.163 1.00 92.56 232 SER A C 1
ATOM 1820 O O . SER A 1 232 ? -4.273 7.811 -13.963 1.00 92.56 232 SER A O 1
ATOM 1822 N N . ILE A 1 233 ? -3.016 6.710 -12.493 1.00 91.50 233 ILE A N 1
ATOM 1823 C CA . ILE A 1 233 ? -3.830 5.484 -12.533 1.00 91.50 233 ILE A CA 1
ATOM 1824 C C . ILE A 1 233 ? -5.199 5.697 -11.882 1.00 91.50 233 ILE A C 1
ATOM 1826 O O . ILE A 1 233 ? -6.155 4.995 -12.194 1.00 91.50 233 ILE A O 1
ATOM 1830 N N . LEU A 1 234 ? -5.309 6.690 -10.996 1.00 92.81 234 LEU A N 1
ATOM 1831 C CA . LEU A 1 234 ? -6.580 7.081 -10.394 1.00 92.81 234 LEU A CA 1
ATOM 1832 C C . LEU A 1 234 ? -7.509 7.762 -11.402 1.00 92.81 234 LEU A C 1
ATOM 1834 O O . LEU A 1 234 ? -8.709 7.855 -11.144 1.00 92.81 234 LEU A O 1
ATOM 1838 N N . ASP A 1 235 ? -6.968 8.206 -12.544 1.00 91.38 235 ASP A N 1
ATOM 1839 C CA . ASP A 1 235 ? -7.756 8.826 -13.599 1.00 91.38 235 ASP A CA 1
ATOM 1840 C C . ASP A 1 235 ? -8.400 7.835 -14.577 1.00 91.38 235 ASP A C 1
ATOM 1842 O O . ASP A 1 235 ? -9.293 8.215 -15.338 1.00 91.38 235 ASP A O 1
ATOM 1846 N N . GLU A 1 236 ? -8.008 6.562 -14.516 1.00 88.00 236 GLU A N 1
ATOM 1847 C CA . GLU A 1 236 ? -8.586 5.500 -15.335 1.00 88.00 236 GLU A CA 1
ATOM 1848 C C . GLU A 1 236 ? -10.082 5.334 -15.039 1.00 88.00 236 GLU A C 1
ATOM 1850 O O . GLU A 1 236 ? -10.501 5.289 -13.878 1.00 88.00 236 GLU A O 1
ATOM 1855 N N . TYR A 1 237 ? -10.898 5.196 -16.089 1.00 83.75 237 TYR A N 1
ATOM 1856 C CA . TYR A 1 237 ? -12.363 5.154 -15.977 1.00 83.75 237 TYR A CA 1
ATOM 1857 C C . TYR A 1 237 ? -12.841 4.129 -14.937 1.00 83.75 237 TYR A C 1
ATOM 1859 O O . TYR A 1 237 ? -13.580 4.475 -14.015 1.00 83.75 237 TYR A O 1
ATOM 1867 N N . GLN A 1 238 ? -12.342 2.893 -15.024 1.00 80.50 238 GLN A N 1
ATOM 1868 C CA . GLN A 1 238 ? -12.705 1.805 -14.109 1.00 80.50 238 GLN A CA 1
ATOM 1869 C C . GLN A 1 238 ? -12.290 2.096 -12.656 1.00 80.50 238 GLN A C 1
ATOM 1871 O O . GLN A 1 238 ? -12.991 1.742 -11.704 1.00 80.50 238 GLN A O 1
ATOM 1876 N N . VAL A 1 239 ? -11.165 2.792 -12.466 1.00 85.69 239 VAL A N 1
ATOM 1877 C CA . VAL A 1 239 ? -10.668 3.167 -11.138 1.00 85.69 239 VAL A CA 1
ATOM 1878 C C . VAL A 1 239 ? -11.549 4.254 -10.527 1.00 85.69 239 VAL A C 1
ATOM 1880 O O . VAL A 1 239 ? -11.945 4.116 -9.368 1.00 85.69 239 VAL A O 1
ATOM 1883 N N . LYS A 1 240 ? -11.952 5.267 -11.308 1.00 89.19 240 LYS A N 1
ATOM 1884 C CA . LYS A 1 240 ? -12.865 6.329 -10.846 1.00 89.19 240 LYS A CA 1
ATOM 1885 C C . LYS A 1 240 ? -14.206 5.796 -10.351 1.00 89.19 240 LYS A C 1
ATOM 1887 O O . LYS A 1 240 ? -14.723 6.290 -9.352 1.00 89.19 240 LYS A O 1
ATOM 1892 N N . GLN A 1 241 ? -14.760 4.785 -11.021 1.00 83.50 241 GLN A N 1
ATOM 1893 C CA . GLN A 1 241 ? -16.069 4.228 -10.663 1.00 83.50 241 GLN A CA 1
ATOM 1894 C C . GLN A 1 241 ? -16.034 3.413 -9.361 1.00 83.50 241 GLN A C 1
ATOM 1896 O O . GLN A 1 241 ? -16.990 3.415 -8.575 1.00 83.50 241 GLN A O 1
ATOM 1901 N N . HIS A 1 242 ? -14.933 2.703 -9.105 1.00 83.19 242 HIS A N 1
ATOM 1902 C CA . HIS A 1 242 ? -14.934 1.625 -8.115 1.00 83.19 242 HIS A CA 1
ATOM 1903 C C . HIS A 1 242 ? -13.974 1.810 -6.939 1.00 83.19 242 HIS A C 1
ATOM 1905 O O . HIS A 1 242 ? -14.204 1.185 -5.899 1.00 83.19 242 HIS A O 1
ATOM 1911 N N . SER A 1 243 ? -12.950 2.658 -7.057 1.00 88.69 243 SER A N 1
ATOM 1912 C CA . SER A 1 243 ? -11.917 2.808 -6.028 1.00 88.69 243 SER A CA 1
ATOM 1913 C C . SER A 1 243 ? -12.428 3.505 -4.762 1.00 88.69 243 SER A C 1
ATOM 1915 O O . SER A 1 243 ? -13.011 4.590 -4.811 1.00 88.69 243 SER A O 1
ATOM 1917 N N . GLY A 1 244 ? -12.162 2.894 -3.606 1.00 90.62 244 GLY A N 1
ATOM 1918 C CA . GLY A 1 244 ? -12.338 3.501 -2.287 1.00 90.62 244 GLY A CA 1
ATOM 1919 C C . GLY A 1 244 ? -11.403 4.693 -2.071 1.00 90.62 244 GLY A C 1
ATOM 1920 O O . GLY A 1 244 ? -11.813 5.682 -1.461 1.00 90.62 244 GLY A O 1
ATOM 1921 N N . LEU A 1 245 ? -10.196 4.654 -2.653 1.00 93.69 245 LEU A N 1
ATOM 1922 C CA . LEU A 1 245 ? -9.244 5.765 -2.608 1.00 93.69 245 LEU A CA 1
ATOM 1923 C C . LEU A 1 245 ? -9.752 6.974 -3.394 1.00 93.69 245 LEU A C 1
ATOM 1925 O O . LEU A 1 245 ? -9.730 8.088 -2.882 1.00 93.69 245 LEU A O 1
ATOM 1929 N N . VAL A 1 246 ? -10.266 6.765 -4.609 1.00 93.50 246 VAL A N 1
ATOM 1930 C CA . VAL A 1 246 ? -10.835 7.863 -5.410 1.00 93.50 246 VAL A CA 1
ATOM 1931 C C . VAL A 1 246 ? -12.072 8.450 -4.734 1.00 93.50 246 VAL A C 1
ATOM 1933 O O . VAL A 1 246 ? -12.210 9.667 -4.644 1.00 93.50 246 VAL A O 1
ATOM 1936 N N . LYS A 1 247 ? -12.949 7.604 -4.178 1.00 93.38 247 LYS A N 1
ATOM 1937 C CA . LYS A 1 247 ? -14.108 8.067 -3.395 1.00 93.38 247 LYS A CA 1
ATOM 1938 C C . LYS A 1 247 ? -13.693 8.905 -2.187 1.00 93.38 247 LYS A C 1
ATOM 1940 O O . LYS A 1 247 ? -14.355 9.898 -1.891 1.00 93.38 247 LYS A O 1
ATOM 1945 N N . TYR A 1 248 ? -12.618 8.509 -1.504 1.00 93.12 248 TYR A N 1
ATOM 1946 C CA . TYR A 1 248 ? -12.029 9.291 -0.422 1.00 93.12 248 TYR A CA 1
ATOM 1947 C C . TYR A 1 248 ? -11.561 10.658 -0.934 1.00 93.12 248 TYR A C 1
ATOM 1949 O O . TYR A 1 248 ? -12.051 11.678 -0.463 1.00 93.12 248 TYR A O 1
ATOM 1957 N N . ILE A 1 249 ? -10.712 10.682 -1.962 1.00 92.62 249 ILE A N 1
ATOM 1958 C CA . ILE A 1 249 ? -10.175 11.917 -2.554 1.00 92.62 249 ILE A CA 1
ATOM 1959 C C . ILE A 1 249 ? -11.300 12.886 -2.945 1.00 92.62 249 IL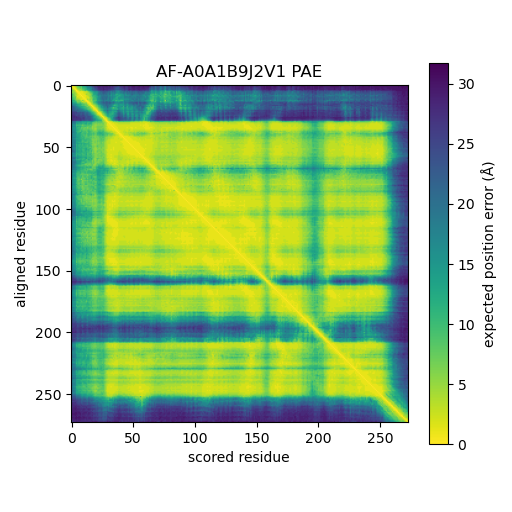E A C 1
ATOM 1961 O O . ILE A 1 249 ? -11.287 14.046 -2.533 1.00 92.62 249 ILE A O 1
ATOM 1965 N N . ASN A 1 250 ? -12.313 12.406 -3.669 1.00 92.25 250 ASN A N 1
ATOM 1966 C CA . ASN A 1 250 ? -13.415 13.244 -4.143 1.00 92.25 250 ASN A CA 1
ATOM 1967 C C . ASN A 1 250 ? -14.189 13.892 -2.986 1.00 92.25 250 ASN A C 1
ATOM 1969 O O . ASN A 1 250 ? -14.486 15.083 -3.038 1.00 92.25 250 ASN A O 1
ATOM 1973 N N . ARG A 1 251 ? -14.466 13.143 -1.909 1.00 90.25 251 ARG A N 1
ATOM 1974 C CA . ARG A 1 251 ? -15.181 13.665 -0.732 1.00 90.25 251 ARG A CA 1
ATOM 1975 C C . ARG A 1 251 ? -14.446 14.845 -0.086 1.00 90.25 251 ARG A C 1
ATOM 1977 O O . ARG A 1 251 ? -15.076 15.837 0.287 1.00 90.25 251 ARG A O 1
ATOM 1984 N N . HIS A 1 252 ? -13.126 14.748 0.042 1.00 85.06 252 HIS A N 1
ATOM 1985 C CA . HIS A 1 252 ? -12.322 15.788 0.688 1.00 85.06 252 HIS A CA 1
ATOM 1986 C C . HIS A 1 252 ? -12.043 16.980 -0.239 1.00 85.06 252 HIS A C 1
ATOM 1988 O O . HIS A 1 252 ? -11.918 18.105 0.237 1.00 85.06 252 HIS A O 1
ATOM 1994 N N . GLN A 1 253 ? -12.035 16.782 -1.560 1.00 82.25 253 GLN A N 1
ATOM 1995 C CA . GLN A 1 253 ? -11.919 17.884 -2.520 1.00 82.25 253 GLN A CA 1
ATOM 1996 C C . GLN A 1 253 ? -13.200 18.733 -2.611 1.00 82.25 253 GLN A C 1
ATOM 1998 O O . GLN A 1 253 ? -13.104 19.960 -2.634 1.00 82.25 253 GLN A O 1
ATOM 2003 N N . THR A 1 254 ? -14.391 18.120 -2.588 1.00 72.31 254 THR A N 1
ATOM 2004 C CA . THR A 1 254 ? -15.672 18.858 -2.597 1.00 72.31 254 THR A CA 1
ATOM 2005 C C . THR A 1 254 ? -15.842 19.725 -1.343 1.00 72.31 254 THR A C 1
ATOM 2007 O O . THR A 1 254 ? -16.198 20.898 -1.439 1.00 72.31 254 THR A O 1
ATOM 2010 N N . THR A 1 255 ? -15.483 19.195 -0.170 1.00 64.69 255 THR A N 1
ATOM 2011 C CA . THR A 1 255 ? -15.585 19.913 1.118 1.00 64.69 255 THR A CA 1
ATOM 2012 C C . THR A 1 255 ? -14.699 21.175 1.162 1.00 64.69 255 THR A C 1
ATOM 2014 O O . THR A 1 255 ? -15.078 22.216 1.710 1.00 64.69 255 THR A O 1
ATOM 2017 N N . SER A 1 256 ? -13.523 21.126 0.532 1.00 60.31 256 SER A N 1
ATOM 2018 C CA . SER A 1 256 ? -12.604 22.270 0.434 1.00 60.31 256 SER A CA 1
ATOM 2019 C C . SER A 1 256 ? -13.103 23.372 -0.513 1.00 60.31 256 SER A C 1
ATOM 2021 O O . SER A 1 256 ? -12.799 24.547 -0.300 1.00 60.31 256 SER A O 1
ATOM 2023 N N . GLN A 1 257 ? -13.897 23.026 -1.533 1.00 56.12 257 GLN A N 1
ATOM 2024 C CA . GLN A 1 257 ? -14.490 23.990 -2.471 1.00 56.12 257 GLN A CA 1
ATOM 2025 C C . GLN A 1 257 ? -15.735 24.691 -1.897 1.00 56.12 257 GLN A C 1
ATOM 2027 O O . GLN A 1 257 ? -15.916 25.889 -2.107 1.00 56.12 257 GLN A O 1
ATOM 2032 N N . GLU A 1 258 ? -16.564 23.991 -1.118 1.00 56.06 258 GLU A N 1
ATOM 2033 C CA . GLU A 1 258 ? -17.751 24.580 -0.467 1.00 56.06 258 GLU A CA 1
ATOM 2034 C C . GLU A 1 258 ? -17.390 25.544 0.678 1.00 56.06 258 GLU A C 1
ATOM 2036 O O . GLU A 1 258 ? -18.034 26.577 0.881 1.00 56.06 258 GLU A O 1
ATOM 2041 N N . SER A 1 259 ? -16.313 25.257 1.415 1.00 55.56 259 SER A N 1
ATOM 2042 C CA . SER A 1 259 ? -15.817 26.143 2.479 1.00 55.56 259 SER A CA 1
ATOM 2043 C C . SER A 1 259 ? -15.199 27.445 1.947 1.00 55.56 259 SER A C 1
ATOM 2045 O O . SER A 1 259 ? -15.243 28.474 2.629 1.00 55.56 259 SER A O 1
ATOM 2047 N N . THR A 1 260 ? -14.671 27.442 0.718 1.00 53.06 260 THR A N 1
ATOM 2048 C CA . THR A 1 260 ? -14.134 28.645 0.065 1.00 53.06 260 THR A CA 1
ATOM 2049 C C . THR A 1 260 ? -15.233 29.518 -0.541 1.00 53.06 260 THR A C 1
ATOM 2051 O O . THR A 1 260 ? -15.167 30.739 -0.394 1.00 53.06 260 THR A O 1
ATOM 2054 N N . THR A 1 261 ? -16.283 28.943 -1.133 1.00 52.47 261 THR A N 1
ATOM 2055 C CA . THR A 1 261 ? -17.425 29.705 -1.677 1.00 52.47 261 THR A CA 1
ATOM 2056 C C . THR A 1 261 ? -18.324 30.295 -0.584 1.00 52.47 261 THR A C 1
ATOM 2058 O O . THR A 1 261 ? -18.690 31.468 -0.663 1.00 52.47 261 THR A O 1
ATOM 2061 N N . GLY A 1 262 ? -18.575 29.573 0.515 1.00 47.94 262 GLY A N 1
ATOM 2062 C CA . GLY A 1 262 ? -19.373 30.084 1.643 1.00 47.94 262 GLY A CA 1
ATOM 2063 C C . GLY A 1 262 ? -18.742 31.261 2.410 1.00 47.94 262 GLY A C 1
ATOM 2064 O O . GLY A 1 262 ? -19.441 32.012 3.098 1.00 47.94 262 GLY A O 1
ATOM 2065 N N . ASN A 1 263 ? -17.425 31.462 2.292 1.00 48.88 263 ASN A N 1
ATOM 2066 C CA . ASN A 1 263 ? -16.714 32.573 2.937 1.00 48.88 263 ASN A CA 1
ATOM 2067 C C . ASN A 1 263 ? -16.714 33.859 2.081 1.00 48.88 263 ASN A C 1
ATOM 2069 O O . ASN A 1 263 ? -16.571 34.963 2.614 1.00 48.88 263 ASN A O 1
ATOM 2073 N N . VAL A 1 264 ? -16.926 33.736 0.766 1.00 52.19 264 VAL A N 1
ATOM 2074 C CA . VAL A 1 264 ? -17.076 34.880 -0.149 1.00 52.19 264 VAL A CA 1
ATOM 2075 C C . VAL A 1 264 ? -18.456 35.525 0.028 1.00 52.19 264 VAL A C 1
ATOM 2077 O O . VAL A 1 264 ? -18.540 36.743 0.201 1.00 52.19 264 VAL A O 1
ATOM 2080 N N . ASP A 1 265 ? -19.518 34.724 0.152 1.00 50.19 265 ASP A N 1
ATOM 2081 C CA . ASP A 1 265 ? -20.886 35.234 0.347 1.00 50.19 265 ASP A CA 1
ATOM 2082 C C . ASP A 1 265 ? -21.099 35.930 1.702 1.00 50.19 265 ASP A C 1
ATOM 2084 O O . ASP A 1 265 ? -21.863 36.893 1.811 1.00 50.19 265 ASP A O 1
ATOM 2088 N N . ARG A 1 266 ? -20.377 35.521 2.755 1.00 51.53 266 ARG A N 1
ATOM 2089 C CA . ARG A 1 266 ? -20.443 36.195 4.067 1.00 51.53 266 ARG A CA 1
ATOM 2090 C C . ARG A 1 266 ? -19.683 37.522 4.113 1.00 51.53 266 ARG A C 1
ATOM 2092 O O . ARG A 1 266 ? -20.041 38.383 4.917 1.00 51.53 266 ARG A O 1
ATOM 2099 N N . LYS A 1 267 ? -18.671 37.724 3.260 1.00 50.81 267 LYS A N 1
ATOM 2100 C CA . LYS A 1 267 ? -17.955 39.009 3.151 1.00 50.81 267 LYS A CA 1
ATOM 2101 C C . LYS A 1 267 ? -18.693 40.035 2.285 1.00 50.81 267 LYS A C 1
ATOM 2103 O O . LYS A 1 267 ? -18.506 41.228 2.507 1.00 50.81 267 LYS A O 1
ATOM 2108 N N . GLY A 1 268 ? -19.571 39.601 1.377 1.00 46.22 268 GLY A N 1
ATOM 2109 C CA . GLY A 1 268 ? -20.417 40.494 0.571 1.00 46.22 268 GLY A CA 1
ATOM 2110 C C . GLY A 1 268 ? -21.572 41.155 1.338 1.00 46.22 268 GLY A C 1
ATOM 2111 O O . GLY A 1 268 ? -22.054 42.203 0.928 1.00 46.22 268 GLY A O 1
ATOM 2112 N N . LYS A 1 269 ? -21.992 40.591 2.480 1.00 49.94 269 LYS A N 1
ATOM 2113 C CA . LYS A 1 269 ? -23.175 41.043 3.241 1.00 49.94 269 LYS A CA 1
ATOM 2114 C C . LYS A 1 269 ? -22.891 41.952 4.448 1.00 49.94 269 LYS A C 1
ATOM 2116 O O . LYS A 1 269 ? -23.812 42.259 5.190 1.00 49.94 269 LYS A O 1
ATOM 2121 N N . ARG A 1 270 ? -21.640 42.384 4.665 1.00 51.62 270 ARG A N 1
ATOM 2122 C CA . ARG A 1 270 ? -21.250 43.313 5.758 1.00 51.62 270 ARG A CA 1
ATOM 2123 C C . ARG A 1 270 ? -20.806 44.703 5.273 1.00 51.62 270 ARG A C 1
ATOM 2125 O O . ARG A 1 270 ? -20.078 45.396 5.974 1.00 51.62 270 ARG A O 1
ATOM 2132 N N . LYS A 1 271 ? -21.207 45.101 4.063 1.00 50.62 271 LYS A N 1
ATOM 2133 C CA . LYS A 1 271 ? -21.019 46.460 3.521 1.00 50.62 271 LYS A CA 1
ATOM 2134 C C . LYS A 1 271 ? -22.341 47.008 2.978 1.00 50.62 271 LYS A C 1
ATOM 2136 O O . LYS A 1 271 ? -22.447 47.350 1.808 1.00 50.62 271 LYS A O 1
ATOM 2141 N N . ALA A 1 272 ? -23.353 47.020 3.825 1.00 51.31 272 ALA A N 1
ATOM 2142 C CA . ALA A 1 272 ? -24.555 47.820 3.659 1.00 51.31 272 ALA A CA 1
ATOM 2143 C C . ALA A 1 272 ? -25.204 47.841 5.038 1.00 51.31 272 ALA A C 1
ATOM 2145 O O . ALA A 1 272 ? -25.905 46.894 5.365 1.00 51.31 272 ALA A O 1
ATOM 2146 N N . ASP A 1 273 ? -24.775 48.795 5.862 1.00 41.50 273 ASP A N 1
ATOM 2147 C CA . ASP A 1 273 ? -25.510 49.444 6.956 1.00 41.50 273 ASP A CA 1
ATOM 2148 C C . ASP A 1 273 ? -24.631 50.582 7.498 1.00 41.50 273 ASP A C 1
ATOM 2150 O O . ASP A 1 273 ? -23.426 50.330 7.755 1.00 41.50 273 ASP A O 1
#

Nearest PDB structures (foldseek):
  6rj8-assembly1_A-2  TM=4.384E-01  e=9.309E-03  Tabernanthe iboga
  1lgy-assembly3_C  TM=5.844E-01  e=5.825E-02  Rhizopus niveus
  3bli-assembly1_A-2  TM=3.497E-01  e=4.654E-01  Leptospira interrogans
  3ble-assembly1_A-2  TM=3.458E-01  e=5.591E-01  Leptospira interrogans
  5ij9-assembly1_A  TM=4.785E-01  e=2.145E+00  Homo sapiens